Protein AF-A0A2G9YG81-F1 (afdb_monomer)

Foldseek 3Di:
DDDPPVVVVVVVVVVVVVVVVVVVVVVVVVVVVLVVVVVVLVVLQVVVLVVLVVQVVPDAPVRLDFFFQDAGWQDDDAFADWFWAQDPPVPDGIWTKGFFDPDQADKGKQWDFDWKDFFKKKKKKKAFAPPFDAPKKWFKWFLQRYPQFTWTWIDHQFKTWIWTGHRNRTDTQDIDTDGDDHPDIKMWIWGHDFQWIWIDIPNHTPDPIGGDDRGRMTIMIIIIHSRIIMTMAFIWMDPPDIDTDGCNPADGPHHGPSSDDRDLVVAAVWDKTWGWADPDVQKIKIKIKIWGDDPNDIDIDIDIDMAGSVGDDD

pLDDT: mean 90.49, std 9.69, range [43.94, 98.88]

Nearest PDB structures (foldseek):
  4b1m-assembly3_C  TM=8.272E-01  e=1.019E-09  Bacillus subtilis
  3zr5-assembly1_A  TM=7.697E-01  e=1.119E-06  Mus musculus
  5nxb-assembly1_A  TM=8.045E-01  e=2.478E-06  Mus musculus
  4cce-assembly1_A  TM=7.729E-01  e=3.176E-06  Mus musculus
  3vv1-assembly1_B  TM=6.594E-01  e=6.689E-06  Caenorhabditis elegans

Mean predicted aligned error: 8.36 Å

Sequence (314 aa):
MCNQKGVVFIEVIVAIAVIVVILVIYSASLRSLALNKKTRLMNLATSLTSEELEAIRTIPFASLTNRIDAPFVGIAYNKGNFKVKKDTGTSPPNVLNLSSSTNPTEPQIALLPGGSYDDFTYEVKANVLSDSPTGWRVGVYFRYKDSQNYYSLYFSQDKIIMNKVIDGIPTSLYSSSQTFSTNTWYTLKIVTNEDTLTPYLNDNPLTTAITDYAFSYGSLALLGSNSVHAHFDDITLTTGSTTTWNFDADTVGDVPQGWERFSLYDLPGGEGKLTIENYHDGIKKVQIEVIWEEEGKEKSVKFTTLVSEYGLNY

Solvent-accessible surface area (backbone atoms only — not comparable to full-atom values): 16588 Å² total; per-residue (Å²): 143,81,75,70,72,65,58,56,54,54,49,52,53,52,52,52,52,50,50,51,51,50,52,51,53,51,55,51,50,55,51,50,52,53,49,53,51,51,52,50,52,51,52,49,40,50,51,52,49,51,53,39,51,53,39,53,69,72,51,57,59,91,71,67,60,77,38,73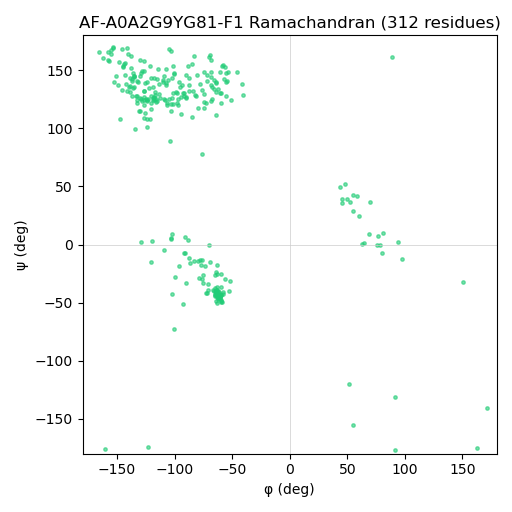,71,28,70,62,57,61,57,71,57,51,35,68,53,61,24,26,35,79,37,72,64,92,48,64,55,13,19,40,31,35,46,61,44,97,51,51,91,52,67,27,29,47,46,49,67,89,54,67,45,54,48,32,40,43,34,38,34,40,26,38,40,78,85,34,44,87,81,25,33,43,40,34,34,37,33,29,31,23,96,30,34,28,33,38,41,38,38,34,59,55,29,40,39,29,33,40,26,56,88,61,46,76,44,78,78,43,73,48,83,42,81,50,65,56,75,40,80,44,37,43,33,41,40,35,54,71,47,35,43,35,47,28,48,68,90,39,69,75,54,78,73,40,79,51,80,90,59,65,47,18,24,40,28,43,35,34,24,45,33,25,26,32,40,35,30,63,29,35,41,32,72,89,60,79,49,76,48,41,50,58,89,44,64,70,74,34,61,50,86,70,50,75,58,93,33,54,76,78,34,51,83,33,44,55,30,27,29,28,40,82,70,51,93,62,28,33,36,39,35,39,35,30,35,27,50,55,96,94,34,84,45,72,46,77,48,76,51,69,49,38,68,86,56,76,78,133

Radius of gyration: 25.66 Å; Cα contacts (8 Å, |Δi|>4): 697; chains: 1; bounding box: 89×39×84 Å

Structure (mmCIF, N/CA/C/O backbone):
data_AF-A0A2G9YG81-F1
#
_entry.id   AF-A0A2G9YG81-F1
#
loop_
_atom_site.group_PDB
_atom_site.id
_atom_site.type_symbol
_atom_site.label_atom_id
_atom_site.label_alt_id
_atom_site.label_comp_id
_atom_site.label_asym_id
_atom_site.label_entity_id
_atom_site.label_seq_id
_atom_site.pdbx_PDB_ins_code
_atom_site.Cartn_x
_atom_site.Cartn_y
_atom_site.Cartn_z
_atom_site.occupancy
_atom_site.B_iso_or_equiv
_atom_site.auth_seq_id
_atom_site.auth_comp_id
_atom_site.auth_asym_id
_atom_site.auth_atom_id
_atom_site.pdbx_PDB_model_num
ATOM 1 N N . MET A 1 1 ? -56.017 -4.223 60.133 1.00 43.94 1 MET A N 1
ATOM 2 C CA . MET A 1 1 ? -55.114 -3.182 59.596 1.00 43.94 1 MET A CA 1
ATOM 3 C C . MET A 1 1 ? -53.703 -3.495 60.070 1.00 43.94 1 MET A C 1
ATOM 5 O O . MET A 1 1 ? -53.334 -3.089 61.161 1.00 43.94 1 MET A O 1
ATOM 9 N N . CYS A 1 2 ? -52.959 -4.319 59.331 1.00 48.62 2 CYS A N 1
ATOM 10 C CA . CYS A 1 2 ? -51.646 -4.805 59.757 1.00 48.62 2 CYS A CA 1
ATOM 11 C C . CYS A 1 2 ? -50.615 -4.574 58.639 1.00 48.62 2 CYS A C 1
ATOM 13 O O . CYS A 1 2 ? -50.819 -5.003 57.510 1.00 48.62 2 CYS A O 1
ATOM 15 N N . ASN A 1 3 ? -49.528 -3.888 58.998 1.00 51.34 3 ASN A N 1
ATOM 16 C CA . ASN A 1 3 ? -48.160 -4.079 58.506 1.00 51.34 3 ASN A CA 1
ATOM 17 C C . ASN A 1 3 ? -47.725 -3.732 57.063 1.00 51.34 3 ASN A C 1
ATOM 19 O O . ASN A 1 3 ? -46.810 -4.361 56.543 1.00 51.34 3 ASN A O 1
ATOM 23 N N . GLN A 1 4 ? -48.237 -2.665 56.441 1.00 56.31 4 GLN A N 1
ATOM 24 C CA . GLN A 1 4 ? -47.655 -2.167 55.174 1.00 56.31 4 GLN A CA 1
ATOM 25 C C . GLN A 1 4 ? -46.343 -1.365 55.328 1.00 56.31 4 GLN A C 1
ATOM 27 O O . GLN A 1 4 ? -45.605 -1.226 54.361 1.00 56.31 4 GLN A O 1
ATOM 32 N N . LYS A 1 5 ? -45.993 -0.857 56.522 1.00 56.62 5 LYS A N 1
ATOM 33 C CA . LYS A 1 5 ? -44.800 0.006 56.692 1.00 56.62 5 LYS A CA 1
ATOM 34 C C . LYS A 1 5 ? -43.461 -0.749 56.752 1.00 56.62 5 LYS A C 1
ATOM 36 O O . LYS A 1 5 ? -42.447 -0.194 56.346 1.00 56.62 5 LYS A O 1
ATOM 41 N N . GLY A 1 6 ? -43.447 -1.998 57.227 1.00 57.19 6 GLY A N 1
ATOM 42 C CA . GLY A 1 6 ? -42.218 -2.804 57.329 1.00 57.19 6 GLY A CA 1
ATOM 43 C C . GLY A 1 6 ? -41.731 -3.374 55.990 1.00 57.19 6 GLY A C 1
ATOM 44 O O . GLY A 1 6 ? -40.529 -3.523 55.788 1.00 57.19 6 GLY A O 1
ATOM 45 N N . VAL A 1 7 ? -42.654 -3.631 55.056 1.00 58.97 7 VAL A N 1
ATOM 46 C CA . VAL A 1 7 ? -42.351 -4.186 53.723 1.00 58.97 7 VAL A CA 1
ATOM 47 C C . VAL A 1 7 ? -41.734 -3.128 52.796 1.00 58.97 7 VAL A C 1
ATOM 49 O O . VAL A 1 7 ? -40.830 -3.433 52.032 1.00 58.97 7 VAL A O 1
ATOM 52 N N . VAL A 1 8 ? -42.122 -1.858 52.932 1.00 73.19 8 VAL A N 1
ATOM 53 C C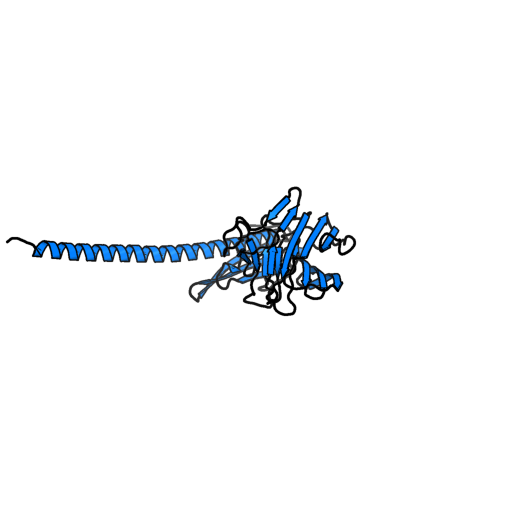A . VAL A 1 8 ? -41.547 -0.763 52.125 1.00 73.19 8 VAL A CA 1
ATOM 54 C C . VAL A 1 8 ? -40.099 -0.456 52.534 1.00 73.19 8 VAL A C 1
ATOM 56 O O . VAL A 1 8 ? -39.267 -0.132 51.694 1.00 73.19 8 VAL A O 1
ATOM 59 N N . PHE A 1 9 ? -39.756 -0.590 53.820 1.00 74.50 9 PHE A N 1
ATOM 60 C CA . PHE A 1 9 ? -38.396 -0.318 54.301 1.00 74.50 9 PHE A CA 1
ATOM 61 C C . PHE A 1 9 ? -37.386 -1.388 53.861 1.00 74.50 9 PHE A C 1
ATOM 63 O O . PHE A 1 9 ? -36.281 -1.050 53.437 1.00 74.50 9 PHE A O 1
ATOM 70 N N . ILE A 1 10 ? -37.768 -2.672 53.915 1.00 81.12 10 ILE A N 1
ATOM 71 C CA . ILE A 1 10 ? -36.902 -3.765 53.448 1.00 81.12 10 ILE A CA 1
ATOM 72 C C . ILE A 1 10 ? -36.668 -3.670 51.931 1.00 81.12 10 ILE A C 1
ATOM 74 O O . ILE A 1 10 ? -35.551 -3.882 51.471 1.00 81.12 10 ILE A O 1
ATOM 78 N N . GLU A 1 11 ? -37.682 -3.266 51.164 1.00 81.00 11 GLU A N 1
ATOM 79 C CA . GLU A 1 11 ? -37.600 -3.097 49.710 1.00 81.00 11 GLU A CA 1
ATOM 80 C C . GLU A 1 11 ? -36.650 -1.958 49.309 1.00 81.00 11 GLU A C 1
ATOM 82 O O . GLU A 1 11 ? -35.830 -2.130 48.409 1.00 81.00 11 GLU A O 1
ATOM 87 N N . VAL A 1 12 ? -36.662 -0.833 50.037 1.00 85.00 12 VAL A N 1
ATOM 88 C CA . VAL A 1 12 ? -35.717 0.279 49.817 1.00 85.00 12 VAL A CA 1
ATOM 89 C C . VAL A 1 12 ? -34.272 -0.141 50.105 1.00 85.00 12 VAL A C 1
ATOM 91 O O . VAL A 1 12 ? -33.375 0.190 49.331 1.00 85.00 12 VAL A O 1
ATOM 94 N N . ILE A 1 13 ? -34.025 -0.901 51.177 1.00 87.56 13 ILE A N 1
ATOM 95 C CA . ILE A 1 13 ? -32.678 -1.406 51.494 1.00 87.56 13 ILE A CA 1
ATOM 96 C C . ILE A 1 13 ? -32.192 -2.376 50.417 1.00 87.56 13 ILE A C 1
ATOM 98 O O . ILE A 1 13 ? -31.047 -2.278 49.974 1.00 87.56 13 ILE A O 1
ATOM 102 N N . VAL A 1 14 ? -33.059 -3.287 49.968 1.00 86.62 14 VAL A N 1
ATOM 103 C CA . VAL A 1 14 ? -32.740 -4.227 48.888 1.00 86.62 14 VAL A CA 1
ATOM 104 C C . VAL A 1 14 ? -32.457 -3.475 47.587 1.00 86.62 14 VAL A C 1
ATOM 106 O O . VAL A 1 14 ? -31.460 -3.769 46.933 1.00 86.62 14 VAL A O 1
ATOM 109 N N . ALA A 1 15 ? -33.251 -2.459 47.240 1.00 88.06 15 ALA A N 1
ATOM 110 C CA . ALA A 1 15 ? -33.026 -1.641 46.050 1.00 88.06 15 ALA A CA 1
ATOM 111 C C . ALA A 1 15 ? -31.679 -0.900 46.102 1.00 88.06 15 ALA A C 1
ATOM 113 O O . ALA A 1 15 ? -30.927 -0.924 45.129 1.00 88.06 15 ALA A O 1
ATOM 114 N N . ILE A 1 16 ? -31.327 -0.299 47.245 1.00 91.56 16 ILE A N 1
ATOM 115 C CA . ILE A 1 16 ? -30.024 0.359 47.432 1.00 91.56 16 ILE A CA 1
ATOM 116 C C . ILE A 1 16 ? -28.885 -0.658 47.317 1.00 91.56 16 ILE A C 1
ATOM 118 O O . ILE A 1 16 ? -27.904 -0.394 46.624 1.00 91.56 16 ILE A O 1
ATOM 122 N N . ALA A 1 17 ? -29.013 -1.831 47.943 1.00 92.12 17 ALA A N 1
ATOM 123 C CA . ALA A 1 17 ? -28.009 -2.886 47.848 1.00 92.12 17 ALA A CA 1
ATOM 124 C C . ALA A 1 17 ? -27.810 -3.346 46.395 1.00 92.12 17 ALA A C 1
ATOM 126 O O . ALA A 1 17 ? -26.674 -3.460 45.940 1.00 92.12 17 ALA A O 1
ATOM 127 N N . VAL A 1 18 ? -28.897 -3.529 45.638 1.00 93.31 18 VAL A N 1
ATOM 128 C CA . VAL A 1 18 ? -28.843 -3.877 44.210 1.00 93.31 18 VAL A CA 1
ATOM 129 C C . VAL A 1 18 ? -28.163 -2.773 43.398 1.00 93.31 18 VAL A C 1
ATOM 131 O O . VAL A 1 18 ? -27.289 -3.079 42.591 1.00 93.31 18 VAL A O 1
ATOM 134 N N . ILE A 1 19 ? -28.480 -1.497 43.638 1.00 94.50 19 ILE A N 1
ATOM 135 C CA . ILE A 1 19 ? -27.824 -0.368 42.956 1.00 94.50 19 ILE A CA 1
ATOM 136 C C . ILE A 1 19 ? -26.320 -0.349 43.249 1.00 94.50 19 ILE A C 1
ATOM 138 O O . ILE A 1 19 ? -25.523 -0.193 42.327 1.00 94.50 19 ILE A O 1
ATOM 142 N N . VAL A 1 20 ? -25.910 -0.549 44.504 1.00 94.81 20 VAL A N 1
ATOM 143 C CA . VAL A 1 20 ? -24.488 -0.601 44.879 1.00 94.81 20 VAL A CA 1
ATOM 144 C C . VAL A 1 20 ? -23.783 -1.766 44.183 1.00 94.81 20 VAL A C 1
ATOM 146 O O . VAL A 1 20 ? -22.706 -1.575 43.623 1.00 94.81 20 VAL A O 1
ATOM 149 N N . VAL A 1 21 ? -24.397 -2.951 44.151 1.00 94.94 21 VAL A N 1
ATOM 150 C CA . VAL A 1 21 ? -23.852 -4.118 43.440 1.00 94.94 21 VAL A CA 1
ATOM 151 C C . VAL A 1 21 ? -23.712 -3.830 41.943 1.00 94.94 21 VAL A C 1
ATOM 153 O O . VAL A 1 21 ? -22.655 -4.095 41.371 1.00 94.94 21 VAL A O 1
ATOM 156 N N . ILE A 1 22 ? -24.722 -3.222 41.313 1.00 94.06 22 ILE A N 1
ATOM 157 C CA . ILE A 1 22 ? -24.672 -2.825 39.899 1.00 94.06 22 ILE A CA 1
ATOM 158 C C . ILE A 1 22 ? -23.550 -1.810 39.659 1.00 94.06 22 ILE A C 1
ATOM 160 O O . ILE A 1 22 ? -22.799 -1.965 38.701 1.00 94.06 22 ILE A O 1
ATOM 164 N N . LEU A 1 23 ? -23.377 -0.810 40.529 1.00 93.56 23 LEU A N 1
ATOM 165 C CA . LEU A 1 23 ? -22.297 0.177 40.417 1.00 93.56 23 LEU A CA 1
ATOM 166 C C . LEU A 1 23 ? -20.911 -0.468 40.552 1.00 93.56 23 LEU A C 1
ATOM 168 O O . LEU A 1 23 ? -19.996 -0.116 39.806 1.00 93.56 23 LEU A O 1
ATOM 172 N N . VAL A 1 24 ? -20.752 -1.442 41.453 1.00 93.06 24 VAL A N 1
ATOM 173 C CA . VAL A 1 24 ? -19.503 -2.204 41.597 1.00 93.06 24 VAL A CA 1
ATOM 174 C C . VAL A 1 24 ? -19.224 -3.017 40.332 1.00 93.06 24 VAL A C 1
ATOM 176 O O . VAL A 1 24 ? -18.128 -2.903 39.784 1.00 93.06 24 VAL A O 1
ATOM 179 N N . ILE A 1 25 ? -20.208 -3.764 39.817 1.00 90.06 25 ILE A N 1
A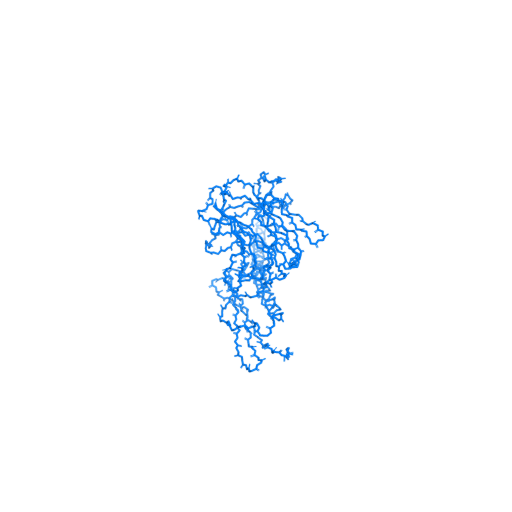TOM 180 C CA . ILE A 1 25 ? -20.073 -4.548 38.576 1.00 90.06 25 ILE A CA 1
ATOM 181 C C . ILE A 1 25 ? -19.762 -3.635 37.387 1.00 90.06 25 ILE A C 1
ATOM 183 O O . ILE A 1 25 ? -18.865 -3.932 36.597 1.00 90.06 25 ILE A O 1
ATOM 187 N N . TYR A 1 26 ? -20.448 -2.498 37.278 1.00 91.69 26 TYR A N 1
ATOM 188 C CA . TYR A 1 26 ? -20.211 -1.504 36.236 1.00 91.69 26 TYR A CA 1
ATOM 189 C C . TYR A 1 26 ? -18.785 -0.945 36.314 1.00 91.69 26 TYR A C 1
ATOM 191 O O . TYR A 1 26 ? -18.067 -0.931 35.316 1.00 91.69 26 TYR A O 1
ATOM 199 N N . SER A 1 27 ? -18.316 -0.581 37.512 1.00 84.88 27 SER A N 1
ATOM 200 C CA . SER A 1 27 ? -16.948 -0.089 37.715 1.00 84.88 27 SER A CA 1
ATOM 201 C C . SER A 1 27 ? -15.883 -1.147 37.397 1.00 84.88 27 SER A C 1
ATOM 203 O O . SER A 1 27 ? -14.861 -0.829 36.786 1.00 84.88 27 SER A O 1
ATOM 205 N N . ALA A 1 28 ? -16.128 -2.413 37.748 1.00 84.62 28 ALA A N 1
ATOM 206 C CA . ALA A 1 28 ? -15.250 -3.530 37.413 1.00 84.62 28 ALA A CA 1
ATOM 207 C C . ALA A 1 28 ? -15.217 -3.782 35.897 1.00 84.62 28 ALA A C 1
ATOM 209 O O . ALA A 1 28 ? -14.146 -4.009 35.337 1.00 84.62 28 ALA A O 1
ATOM 210 N N . SER A 1 29 ? -16.365 -3.658 35.225 1.00 87.50 29 SER A N 1
ATOM 211 C CA . SER A 1 29 ? -16.489 -3.806 33.769 1.00 87.50 29 SER A CA 1
ATOM 212 C C . SER A 1 29 ? -15.727 -2.709 33.023 1.00 87.50 29 SER A C 1
ATOM 214 O O . SER A 1 29 ? -14.961 -3.007 32.109 1.00 87.50 29 SER A O 1
ATOM 216 N N . LEU A 1 30 ? -15.847 -1.449 33.459 1.00 80.94 30 LEU A N 1
ATOM 217 C CA . LEU A 1 30 ? -15.073 -0.336 32.900 1.00 80.94 30 LEU A CA 1
ATOM 218 C C . LEU A 1 30 ? -13.562 -0.549 33.061 1.00 80.94 30 LEU A C 1
ATOM 220 O O . LEU A 1 30 ? -12.801 -0.340 32.116 1.00 80.94 30 LEU A O 1
ATOM 224 N N . ARG A 1 31 ? -13.119 -1.017 34.235 1.00 81.25 31 ARG A N 1
ATOM 225 C CA . ARG A 1 31 ? -11.705 -1.346 34.479 1.00 81.25 31 ARG A CA 1
ATOM 226 C C . ARG A 1 31 ? -11.222 -2.499 33.601 1.00 81.25 31 ARG A C 1
ATOM 228 O O . ARG A 1 31 ? -10.112 -2.432 33.084 1.00 81.25 31 ARG A O 1
ATOM 235 N N . SER A 1 32 ? -12.044 -3.532 33.414 1.00 85.62 32 SER A N 1
ATOM 236 C CA . SER A 1 32 ? -11.723 -4.661 32.534 1.00 85.62 32 SER A CA 1
ATOM 237 C C . SER A 1 32 ? -11.570 -4.217 31.078 1.00 85.62 32 SER A C 1
ATOM 239 O O . SER A 1 32 ? -10.600 -4.598 30.432 1.00 85.62 32 SER A O 1
ATOM 241 N N . LEU A 1 33 ? -12.456 -3.348 30.582 1.00 78.50 33 LEU A N 1
ATOM 242 C CA . LEU A 1 33 ? -12.348 -2.773 29.237 1.00 78.50 33 LEU A CA 1
ATOM 243 C C . LEU A 1 33 ? -11.059 -1.963 29.059 1.00 78.50 33 LEU A C 1
ATOM 245 O O . LEU A 1 33 ? -10.356 -2.142 28.065 1.00 78.50 33 LEU A O 1
ATOM 249 N N . ALA A 1 34 ? -10.726 -1.114 30.034 1.00 80.38 34 ALA A N 1
ATOM 250 C CA . ALA A 1 34 ? -9.490 -0.336 30.012 1.00 80.38 34 ALA A CA 1
ATOM 251 C C . ALA A 1 34 ? -8.246 -1.243 30.010 1.00 80.38 34 ALA A C 1
ATOM 253 O O . ALA A 1 34 ? -7.334 -1.041 29.208 1.00 80.38 34 ALA A O 1
ATOM 254 N N . LEU A 1 35 ? -8.235 -2.286 30.849 1.00 84.12 35 LEU A N 1
ATOM 255 C CA . LEU A 1 35 ? -7.142 -3.258 30.900 1.00 84.12 35 LEU A CA 1
ATOM 256 C C . LEU A 1 35 ? -7.007 -4.031 29.582 1.00 84.12 35 LEU A C 1
ATOM 258 O O . LEU A 1 35 ? -5.905 -4.140 29.056 1.00 84.12 35 LEU A O 1
ATOM 262 N N . ASN A 1 36 ? -8.118 -4.502 29.011 1.00 84.38 36 ASN A N 1
ATOM 263 C CA . ASN A 1 36 ? -8.125 -5.214 27.733 1.00 84.38 36 ASN A CA 1
ATOM 264 C C . ASN A 1 36 ? -7.590 -4.338 26.596 1.00 84.38 36 ASN A C 1
ATOM 266 O O . ASN A 1 36 ? -6.788 -4.807 25.788 1.00 84.38 36 ASN A O 1
ATOM 270 N N . LYS A 1 37 ? -7.988 -3.057 26.548 1.00 84.38 37 LYS A N 1
ATOM 271 C CA . LYS A 1 37 ? -7.458 -2.094 25.574 1.00 84.38 37 LYS A CA 1
ATOM 272 C C . LYS A 1 37 ? -5.945 -1.951 25.727 1.00 84.38 37 LYS A C 1
ATOM 274 O O . LYS A 1 37 ? -5.226 -2.089 24.743 1.00 84.38 37 LYS A O 1
ATOM 279 N N . LYS A 1 38 ? -5.462 -1.748 26.953 1.00 87.00 38 LYS A N 1
ATOM 280 C CA . LYS A 1 38 ? -4.030 -1.623 27.245 1.00 87.00 38 LYS A CA 1
ATOM 281 C C . LYS A 1 38 ? -3.238 -2.868 26.845 1.00 87.00 38 LYS A C 1
ATOM 283 O O . LYS A 1 38 ? -2.215 -2.756 26.175 1.00 87.00 38 LYS A O 1
ATOM 288 N N . THR A 1 39 ? -3.714 -4.058 27.212 1.00 86.25 39 THR A N 1
ATOM 289 C CA . THR A 1 39 ? -3.076 -5.328 26.835 1.00 86.25 39 THR A CA 1
ATOM 290 C C . THR A 1 39 ? -3.052 -5.509 25.321 1.00 86.25 39 THR A C 1
ATOM 292 O O . THR A 1 39 ? -2.029 -5.915 24.780 1.00 86.25 39 THR A O 1
ATOM 295 N N . ARG A 1 40 ? -4.135 -5.157 24.618 1.00 86.94 40 ARG A N 1
ATOM 296 C CA . ARG A 1 40 ? -4.180 -5.203 23.152 1.00 86.94 40 ARG A CA 1
ATOM 297 C C . ARG A 1 40 ? -3.121 -4.295 22.522 1.00 86.94 40 ARG A C 1
ATOM 299 O O . ARG A 1 40 ? -2.395 -4.763 21.653 1.00 86.94 40 ARG A O 1
ATOM 306 N N . LEU A 1 41 ? -3.020 -3.038 22.962 1.00 89.12 41 LEU A N 1
ATOM 307 C CA . LEU A 1 41 ? -2.031 -2.085 22.437 1.00 89.12 41 LEU A CA 1
ATOM 308 C C . LEU A 1 41 ? -0.597 -2.552 22.715 1.00 89.12 41 LEU A C 1
ATOM 310 O O . LEU A 1 41 ? 0.239 -2.529 21.819 1.00 89.12 41 LEU A O 1
ATOM 314 N N . MET A 1 42 ? -0.330 -3.052 23.925 1.00 89.44 42 MET A N 1
ATOM 315 C CA . MET A 1 42 ? 0.978 -3.599 24.292 1.00 89.44 42 MET A CA 1
ATOM 316 C C . MET A 1 42 ? 1.355 -4.821 23.442 1.00 89.44 42 MET A C 1
ATOM 318 O O . MET A 1 42 ? 2.475 -4.899 22.936 1.00 89.44 42 MET A O 1
ATOM 322 N N . ASN A 1 43 ? 0.427 -5.764 23.254 1.00 88.56 43 ASN A N 1
ATOM 323 C CA . ASN A 1 43 ? 0.662 -6.955 22.435 1.00 88.56 43 ASN A CA 1
ATOM 324 C C . ASN A 1 43 ? 0.928 -6.581 20.975 1.00 88.56 43 ASN A C 1
ATOM 326 O O . ASN A 1 43 ? 1.828 -7.148 20.366 1.00 88.56 43 ASN A O 1
ATOM 330 N N . LEU A 1 44 ? 0.186 -5.603 20.449 1.00 87.31 44 LEU A N 1
ATOM 331 C CA . LEU A 1 44 ? 0.377 -5.074 19.103 1.00 87.31 44 LEU A CA 1
ATOM 332 C C . LEU A 1 44 ? 1.750 -4.406 18.938 1.00 87.31 44 LEU A C 1
ATOM 334 O O . LEU A 1 44 ? 2.493 -4.735 18.017 1.00 87.31 44 LEU A O 1
ATOM 338 N N . ALA A 1 45 ? 2.121 -3.498 19.842 1.00 90.06 45 ALA A N 1
ATOM 339 C CA . ALA A 1 45 ? 3.435 -2.861 19.808 1.00 90.06 45 ALA A CA 1
ATOM 340 C C . ALA A 1 45 ? 4.561 -3.908 19.878 1.00 90.06 45 ALA A C 1
ATOM 342 O O . ALA A 1 45 ? 5.507 -3.865 19.095 1.00 90.06 45 ALA A O 1
ATOM 343 N N . THR A 1 46 ? 4.414 -4.910 20.748 1.00 90.00 46 THR A N 1
ATOM 344 C CA . THR A 1 46 ? 5.375 -6.016 20.863 1.00 90.00 46 THR A CA 1
ATOM 345 C C . THR A 1 46 ? 5.465 -6.836 19.574 1.00 90.00 46 THR A C 1
ATOM 347 O O . THR A 1 46 ? 6.574 -7.090 19.101 1.00 90.00 46 THR A O 1
ATOM 350 N N . SER A 1 47 ? 4.337 -7.215 18.963 1.00 87.75 47 SER A N 1
ATOM 351 C CA . SER A 1 47 ? 4.355 -7.987 17.717 1.00 87.75 47 SER A CA 1
ATOM 352 C C . SER A 1 47 ? 5.019 -7.216 16.580 1.00 87.75 47 SER A C 1
ATOM 354 O O . SER A 1 47 ? 5.827 -7.798 15.868 1.00 87.75 47 SER A O 1
ATOM 356 N N . LEU A 1 48 ? 4.762 -5.907 16.471 1.00 88.31 48 LEU A N 1
ATOM 357 C CA . LEU A 1 48 ? 5.396 -5.042 15.471 1.00 88.31 48 LEU A CA 1
ATOM 358 C C . LEU A 1 48 ? 6.915 -4.957 15.670 1.00 88.31 48 LEU A C 1
ATOM 360 O O . LEU A 1 48 ? 7.662 -5.084 14.706 1.00 88.31 48 LEU A O 1
ATOM 364 N N . THR A 1 49 ? 7.393 -4.814 16.915 1.00 89.62 49 THR A N 1
ATOM 365 C CA . THR A 1 49 ? 8.847 -4.830 17.176 1.00 89.62 49 THR A CA 1
ATOM 366 C C . THR A 1 49 ? 9.500 -6.164 16.816 1.00 89.62 49 THR A C 1
ATOM 368 O O . THR A 1 49 ? 10.627 -6.183 16.330 1.00 89.62 49 THR A O 1
ATOM 371 N N . SER A 1 50 ? 8.805 -7.282 17.051 1.00 88.06 50 SER A N 1
ATOM 372 C CA . SER A 1 50 ? 9.314 -8.614 16.714 1.00 88.06 50 SER A CA 1
ATOM 373 C C . SER A 1 50 ? 9.307 -8.858 15.208 1.00 88.06 50 SER A C 1
ATOM 375 O O . SER A 1 50 ? 10.281 -9.380 14.682 1.00 88.06 50 SER A O 1
ATOM 377 N N . GLU A 1 51 ? 8.252 -8.441 14.505 1.00 87.00 51 GLU A N 1
ATOM 378 C CA . GLU A 1 51 ? 8.187 -8.499 13.041 1.00 87.00 51 GLU A CA 1
ATOM 379 C C . GLU A 1 51 ? 9.345 -7.709 12.417 1.00 87.00 51 GLU A C 1
ATOM 381 O O . GLU A 1 51 ? 9.994 -8.195 11.494 1.00 87.00 51 GLU A O 1
ATOM 386 N N . GLU A 1 52 ? 9.672 -6.542 12.979 1.00 88.50 52 GLU A N 1
ATOM 387 C CA . GLU A 1 52 ? 10.723 -5.666 12.443 1.00 88.50 52 GLU A CA 1
ATOM 388 C C . GLU A 1 52 ? 12.097 -6.285 12.669 1.00 88.50 52 GLU A C 1
ATOM 390 O O . GLU A 1 52 ? 12.965 -6.273 11.799 1.00 88.50 52 GLU A O 1
ATOM 395 N N . LEU A 1 53 ? 12.284 -6.897 13.837 1.00 88.25 53 LEU A N 1
ATOM 396 C CA . LEU A 1 53 ? 13.495 -7.636 14.139 1.00 88.25 53 LEU A CA 1
ATOM 397 C C . LEU A 1 53 ? 13.701 -8.796 13.161 1.00 88.25 53 LEU A C 1
ATOM 399 O O . LEU A 1 53 ? 14.814 -8.988 12.671 1.00 88.25 53 LEU A O 1
ATOM 403 N N . GLU A 1 54 ? 12.653 -9.573 12.892 1.00 86.94 54 GLU A N 1
ATOM 404 C CA . GLU A 1 54 ? 12.720 -10.671 11.930 1.00 86.94 54 GLU A CA 1
ATOM 405 C C . GLU A 1 54 ? 12.989 -10.154 10.513 1.00 86.94 54 GLU A C 1
ATOM 407 O O . GLU A 1 54 ? 13.839 -10.714 9.822 1.00 86.94 54 GLU A O 1
ATOM 412 N N . ALA A 1 55 ? 12.376 -9.040 10.101 1.00 85.00 55 ALA A N 1
ATOM 413 C CA . ALA A 1 55 ? 12.668 -8.405 8.818 1.00 85.00 55 ALA A CA 1
ATOM 414 C C . ALA A 1 55 ? 14.153 -8.021 8.708 1.00 85.00 55 ALA A C 1
ATOM 416 O O . ALA A 1 55 ? 14.829 -8.419 7.757 1.00 85.00 55 ALA A O 1
ATOM 417 N N . ILE A 1 56 ? 14.702 -7.349 9.722 1.00 87.19 56 ILE A N 1
ATOM 418 C CA . ILE A 1 56 ? 16.116 -6.950 9.777 1.00 87.19 56 ILE A CA 1
ATOM 419 C C . ILE A 1 56 ? 17.052 -8.162 9.717 1.00 87.19 56 ILE A C 1
ATOM 421 O O . ILE A 1 56 ? 18.095 -8.094 9.068 1.00 87.19 56 ILE A O 1
ATOM 425 N N . ARG A 1 57 ? 16.684 -9.288 10.340 1.00 84.75 57 ARG A N 1
ATOM 426 C CA . ARG A 1 57 ? 17.476 -10.532 10.310 1.00 84.75 57 ARG A CA 1
ATOM 427 C C . ARG A 1 57 ? 17.603 -11.142 8.917 1.00 84.75 57 ARG A C 1
ATOM 429 O O . ARG A 1 57 ? 18.553 -11.882 8.676 1.00 84.75 57 ARG A O 1
ATOM 436 N N . THR A 1 58 ? 16.680 -10.841 8.006 1.00 82.62 58 THR A N 1
ATOM 437 C CA . THR A 1 58 ? 16.761 -11.307 6.612 1.00 82.62 58 THR A CA 1
ATOM 438 C C . THR A 1 58 ? 17.649 -10.431 5.730 1.00 82.62 58 THR A C 1
ATOM 440 O O . THR A 1 58 ? 18.024 -10.847 4.633 1.00 82.62 58 THR A O 1
ATOM 443 N N . ILE A 1 59 ? 18.010 -9.230 6.192 1.00 83.81 59 ILE A N 1
ATOM 444 C CA . ILE A 1 59 ? 18.841 -8.295 5.438 1.00 83.81 59 ILE A CA 1
ATOM 445 C C . ILE A 1 59 ? 20.318 -8.687 5.615 1.00 83.81 59 ILE A C 1
ATOM 447 O O . ILE A 1 59 ? 20.781 -8.824 6.751 1.00 83.81 59 ILE A O 1
ATOM 451 N N . PRO A 1 60 ? 21.097 -8.838 4.525 1.00 85.75 60 PRO A N 1
ATOM 452 C CA . PRO A 1 60 ? 22.528 -9.102 4.623 1.00 85.75 60 PRO A CA 1
ATOM 453 C C . PRO A 1 60 ? 23.241 -8.046 5.471 1.00 85.75 60 PRO A C 1
ATOM 455 O O . PRO A 1 60 ? 22.972 -6.852 5.337 1.00 85.75 60 PRO A O 1
ATOM 458 N N . PHE A 1 61 ? 24.210 -8.463 6.291 1.00 86.75 61 PHE A N 1
ATOM 459 C CA . PHE A 1 61 ? 24.914 -7.560 7.212 1.00 86.75 61 PHE A CA 1
ATOM 460 C C . PHE A 1 61 ? 25.502 -6.319 6.517 1.00 86.75 61 PHE A C 1
ATOM 462 O O . PHE A 1 61 ? 25.404 -5.206 7.036 1.00 86.75 61 PHE A O 1
ATOM 469 N N . ALA A 1 62 ? 26.056 -6.492 5.313 1.00 85.00 62 ALA A N 1
ATOM 470 C CA . ALA A 1 62 ? 26.619 -5.407 4.508 1.00 85.00 62 ALA A CA 1
ATOM 471 C C . ALA A 1 62 ? 25.581 -4.345 4.089 1.00 85.00 62 ALA A C 1
ATOM 473 O O . ALA A 1 62 ? 25.941 -3.193 3.859 1.00 85.00 62 ALA A O 1
ATOM 474 N N . SER A 1 63 ? 24.301 -4.717 4.020 1.00 84.00 63 SER A N 1
ATOM 475 C CA . SER A 1 63 ? 23.183 -3.837 3.664 1.00 84.00 63 SER A CA 1
ATOM 476 C C . SER A 1 63 ? 22.533 -3.163 4.879 1.00 84.00 63 SER A C 1
ATOM 478 O O . SER A 1 63 ? 21.706 -2.271 4.705 1.00 84.00 63 SER A O 1
ATOM 480 N N . LEU A 1 64 ? 22.914 -3.532 6.109 1.00 86.25 64 LEU A N 1
ATOM 481 C CA . LEU A 1 64 ? 22.461 -2.867 7.336 1.00 86.25 64 LEU A CA 1
ATOM 482 C C . LEU A 1 64 ? 23.198 -1.532 7.525 1.00 86.25 64 LEU A C 1
ATOM 484 O O . LEU A 1 64 ? 24.152 -1.413 8.301 1.00 86.25 64 LEU A O 1
ATOM 488 N N . THR A 1 65 ? 22.784 -0.512 6.782 1.00 87.12 65 THR A N 1
ATOM 489 C CA . THR A 1 65 ? 23.352 0.838 6.873 1.00 87.12 65 THR A CA 1
ATOM 490 C C . THR A 1 65 ? 23.001 1.511 8.201 1.00 87.12 65 THR A C 1
ATOM 492 O O . THR A 1 65 ? 22.059 1.118 8.890 1.00 87.12 65 THR A O 1
ATOM 495 N N . ASN A 1 66 ? 23.791 2.515 8.597 1.00 89.25 66 ASN A N 1
ATOM 496 C CA . ASN A 1 66 ? 23.519 3.250 9.830 1.00 89.25 66 ASN A CA 1
ATOM 497 C C . ASN A 1 66 ? 22.222 4.060 9.695 1.00 89.25 66 ASN A C 1
ATOM 499 O O . ASN A 1 66 ? 22.004 4.735 8.689 1.00 89.25 66 ASN A O 1
ATOM 503 N N . ARG A 1 67 ? 21.385 4.011 10.729 1.00 91.12 67 ARG A N 1
ATOM 504 C CA . ARG A 1 67 ? 20.072 4.661 10.814 1.00 91.12 67 ARG A CA 1
ATOM 505 C C . ARG A 1 67 ? 19.912 5.260 12.205 1.00 91.12 67 ARG A C 1
ATOM 507 O O . ARG A 1 67 ? 20.361 4.652 13.172 1.00 91.12 67 ARG A O 1
ATOM 514 N N . ILE A 1 68 ? 19.272 6.420 12.310 1.00 91.81 68 ILE A N 1
ATOM 515 C CA . ILE A 1 68 ? 18.981 7.080 13.589 1.00 91.81 68 ILE A CA 1
ATOM 516 C C . ILE A 1 68 ? 17.507 7.457 13.577 1.00 91.81 68 ILE A C 1
ATOM 518 O O . ILE A 1 68 ? 17.106 8.260 12.737 1.00 91.81 68 ILE A O 1
ATOM 522 N N . ASP A 1 69 ? 16.732 6.847 14.474 1.00 90.75 69 ASP A N 1
ATOM 523 C CA . ASP A 1 69 ? 15.288 7.046 14.642 1.00 90.75 69 ASP A CA 1
ATOM 524 C C . ASP A 1 69 ? 14.520 7.048 13.310 1.00 90.75 69 ASP A C 1
ATOM 526 O O . ASP A 1 69 ? 13.570 7.799 13.101 1.00 90.75 69 ASP A O 1
ATOM 530 N N . ALA A 1 70 ? 14.967 6.208 12.375 1.00 87.69 70 ALA A N 1
ATOM 531 C CA . ALA A 1 70 ? 14.423 6.149 11.032 1.00 87.69 70 ALA A CA 1
ATOM 532 C C . ALA A 1 70 ? 13.158 5.277 11.002 1.00 87.69 70 ALA A C 1
ATOM 534 O O . ALA A 1 70 ? 12.974 4.441 11.888 1.00 87.69 70 ALA A O 1
ATOM 535 N N . PRO A 1 71 ? 12.314 5.384 9.964 1.00 87.12 71 PRO A N 1
ATOM 536 C CA . PRO A 1 71 ? 11.217 4.446 9.780 1.00 87.12 71 PRO A CA 1
ATOM 537 C C . PRO A 1 71 ? 11.709 2.998 9.716 1.00 87.12 71 PRO A C 1
ATOM 539 O O . PRO A 1 71 ? 12.840 2.727 9.277 1.00 87.12 71 PRO A O 1
ATOM 542 N N . PHE A 1 72 ? 10.820 2.095 10.120 1.00 88.12 72 PHE A N 1
ATOM 543 C CA . PHE A 1 72 ? 10.970 0.650 9.979 1.00 88.12 72 PHE A CA 1
ATOM 544 C C . PHE A 1 72 ? 11.271 0.242 8.532 1.00 88.12 72 PHE A C 1
ATOM 546 O O . PHE A 1 72 ? 10.861 0.908 7.576 1.00 88.12 72 PHE A O 1
ATOM 553 N N . VAL A 1 73 ? 12.028 -0.839 8.390 1.00 83.44 73 VAL A N 1
ATOM 554 C CA . VAL A 1 73 ? 12.525 -1.387 7.132 1.00 83.44 73 VAL A CA 1
ATOM 555 C C . VAL A 1 73 ? 11.944 -2.777 6.946 1.00 83.44 73 VAL A C 1
ATOM 557 O O . VAL A 1 73 ? 12.011 -3.631 7.821 1.00 83.44 73 VAL A O 1
ATOM 560 N N . GLY A 1 74 ? 11.407 -3.033 5.758 1.00 74.12 74 GLY A N 1
ATOM 561 C CA . GLY A 1 74 ? 10.858 -4.343 5.423 1.00 74.12 74 GLY A CA 1
ATOM 562 C C . GLY A 1 74 ? 9.494 -4.664 6.039 1.00 74.12 74 GLY A C 1
ATOM 563 O O . GLY A 1 74 ? 8.963 -5.732 5.729 1.00 74.12 74 GLY A O 1
ATOM 564 N N . ILE A 1 75 ? 8.888 -3.764 6.828 1.00 78.75 75 ILE A N 1
ATOM 565 C CA . ILE A 1 75 ? 7.465 -3.871 7.159 1.00 78.75 75 ILE A CA 1
ATOM 566 C C . ILE A 1 75 ? 6.621 -2.896 6.348 1.00 78.75 75 ILE A C 1
ATOM 568 O O . ILE A 1 75 ? 6.780 -1.673 6.368 1.00 78.75 75 ILE A O 1
ATOM 572 N N . ALA A 1 76 ? 5.631 -3.481 5.686 1.00 81.69 76 ALA A N 1
ATOM 573 C CA . ALA A 1 76 ? 4.562 -2.777 5.021 1.00 81.69 76 ALA A CA 1
ATOM 574 C C . ALA A 1 76 ? 3.342 -2.621 5.939 1.00 81.69 76 ALA A C 1
ATOM 576 O O . ALA A 1 76 ? 2.901 -3.582 6.570 1.00 81.69 76 ALA A O 1
ATOM 577 N N . TYR A 1 77 ? 2.732 -1.435 5.923 1.00 82.25 77 TYR A N 1
ATOM 578 C CA . TYR A 1 77 ? 1.524 -1.126 6.688 1.00 82.25 77 TYR A CA 1
ATOM 579 C C . TYR A 1 77 ? 0.415 -0.552 5.815 1.00 82.25 77 TYR A C 1
ATOM 581 O O . TYR A 1 77 ? 0.688 0.186 4.866 1.00 82.25 77 TYR A O 1
ATOM 589 N N . ASN A 1 78 ? -0.832 -0.827 6.203 1.00 85.94 78 ASN A N 1
ATOM 590 C CA . ASN A 1 78 ? -1.970 -0.059 5.716 1.00 85.94 78 ASN A CA 1
ATOM 591 C C . ASN A 1 78 ? -1.880 1.382 6.232 1.00 85.94 78 ASN A C 1
ATOM 593 O O . ASN A 1 78 ? -1.490 1.617 7.375 1.00 85.94 78 ASN A O 1
ATOM 597 N N . LYS A 1 79 ? -2.253 2.344 5.388 1.00 87.00 79 LYS A N 1
ATOM 598 C CA . LYS A 1 79 ? -2.314 3.774 5.701 1.00 87.00 79 LYS A CA 1
ATOM 599 C C . LYS A 1 79 ? -3.562 4.392 5.083 1.00 87.00 79 LYS A C 1
ATOM 601 O O . LYS A 1 79 ? -3.817 4.206 3.900 1.00 87.00 79 LYS A O 1
ATOM 606 N N . GLY A 1 80 ? -4.277 5.227 5.826 1.00 87.81 80 GLY A N 1
ATOM 607 C CA . GLY A 1 80 ? -5.422 5.980 5.304 1.00 87.81 80 GLY A CA 1
ATOM 608 C C . GLY A 1 80 ? -6.769 5.275 5.469 1.00 87.81 80 GLY A C 1
ATOM 609 O O . GLY A 1 80 ? -6.873 4.230 6.100 1.00 87.81 80 GLY A O 1
ATOM 610 N N . ASN A 1 81 ? -7.822 5.899 4.938 1.00 89.88 81 ASN A N 1
ATOM 611 C CA . ASN A 1 81 ? -9.204 5.494 5.189 1.00 89.88 81 ASN A CA 1
ATOM 612 C C . ASN A 1 81 ? -9.805 4.751 3.986 1.00 89.88 81 ASN A C 1
ATOM 614 O O . ASN A 1 81 ? -10.400 5.369 3.099 1.00 89.88 81 ASN A O 1
ATOM 618 N N . PHE A 1 82 ? -9.619 3.432 3.977 1.00 94.94 82 PHE A N 1
ATOM 619 C CA . PHE A 1 82 ? -10.225 2.508 3.020 1.00 94.94 82 PHE A CA 1
ATOM 620 C C . PHE A 1 82 ? -11.417 1.815 3.669 1.00 94.94 82 PHE A C 1
ATOM 622 O O . PHE A 1 82 ? -11.263 1.165 4.702 1.00 94.94 82 PHE A O 1
ATOM 629 N N . LYS A 1 83 ? -12.603 1.966 3.082 1.00 96.06 83 LYS A N 1
ATOM 630 C CA . LYS A 1 83 ? -13.842 1.384 3.603 1.00 96.06 83 LYS A CA 1
ATOM 631 C C . LYS A 1 83 ? -14.749 0.923 2.484 1.00 96.06 83 LYS A C 1
ATOM 633 O O . LYS A 1 83 ? -14.837 1.577 1.449 1.00 96.06 83 LYS A O 1
ATOM 638 N N . VAL A 1 84 ? -15.473 -0.157 2.719 1.00 97.69 84 VAL A N 1
ATOM 639 C CA . VAL A 1 84 ? -16.500 -0.643 1.801 1.00 97.69 84 VAL A CA 1
ATOM 640 C C . VAL A 1 84 ? -17.626 0.380 1.732 1.00 97.69 84 VAL A C 1
ATOM 642 O O . VAL A 1 84 ? -18.090 0.897 2.753 1.00 97.69 84 VAL A O 1
ATOM 645 N N . LYS A 1 85 ? -18.076 0.689 0.520 1.00 97.44 85 LYS A N 1
ATOM 646 C CA . LYS A 1 85 ? -19.145 1.650 0.263 1.00 97.44 85 LYS A CA 1
ATOM 647 C C . LYS A 1 85 ? -20.085 1.093 -0.788 1.00 97.44 85 LYS A C 1
ATOM 649 O O . LYS A 1 85 ? -19.644 0.512 -1.770 1.00 97.44 85 LYS A O 1
ATOM 654 N N . LYS A 1 86 ? -21.380 1.330 -0.596 1.00 97.00 86 LYS A N 1
ATOM 655 C CA . LYS A 1 86 ? -22.388 1.005 -1.600 1.00 97.00 86 LYS A CA 1
ATOM 656 C C . LYS A 1 86 ? -22.222 1.913 -2.820 1.00 97.00 86 LYS A C 1
ATOM 658 O O . LYS A 1 86 ? -22.298 3.134 -2.676 1.00 97.00 86 LYS A O 1
ATOM 663 N N . ASP A 1 87 ? -22.041 1.323 -3.990 1.00 94.50 87 ASP A N 1
ATOM 664 C CA . ASP A 1 87 ? -21.904 2.007 -5.276 1.00 94.50 87 ASP A CA 1
ATOM 665 C C . ASP A 1 87 ? -22.263 1.032 -6.410 1.00 94.50 87 ASP A C 1
ATOM 667 O O . ASP A 1 87 ? -22.274 -0.179 -6.216 1.00 94.50 87 ASP A O 1
ATOM 671 N N . THR A 1 88 ? -22.611 1.534 -7.594 1.00 85.69 88 THR A N 1
ATOM 672 C CA . THR A 1 88 ? -22.896 0.654 -8.740 1.00 85.69 88 THR A CA 1
ATOM 673 C C . THR A 1 88 ? -21.637 0.117 -9.413 1.00 85.69 88 THR A C 1
ATOM 675 O O . THR A 1 88 ? -21.762 -0.823 -10.192 1.00 85.69 88 THR A O 1
ATOM 678 N N . GLY A 1 89 ? -20.466 0.689 -9.104 1.00 85.81 89 GLY A N 1
ATOM 679 C CA . GLY A 1 89 ? -19.164 0.069 -9.326 1.00 85.81 89 GLY A CA 1
ATOM 680 C C . GLY A 1 89 ? -18.893 -0.390 -10.756 1.00 85.81 89 GLY A C 1
ATOM 681 O O . GLY A 1 89 ? -19.457 0.121 -11.729 1.00 85.81 89 GLY A O 1
ATOM 682 N N . THR A 1 90 ? -17.998 -1.364 -10.859 1.00 90.69 90 THR A N 1
ATOM 683 C CA . THR A 1 90 ? -17.874 -2.263 -12.013 1.00 90.69 90 THR A CA 1
ATOM 684 C C . THR A 1 90 ? -18.553 -3.602 -11.744 1.00 90.69 90 THR A C 1
ATOM 686 O O . THR A 1 90 ? -19.096 -4.199 -12.677 1.00 90.69 90 THR A O 1
ATOM 689 N N . SER A 1 91 ? -18.622 -4.000 -10.475 1.00 91.88 91 SER A N 1
ATOM 690 C CA . SER A 1 91 ? -19.510 -5.015 -9.932 1.00 91.88 91 SER A CA 1
ATOM 691 C C . SER A 1 91 ? -20.341 -4.403 -8.783 1.00 91.88 91 SER A C 1
ATOM 693 O O . SER A 1 91 ? -19.808 -3.755 -7.891 1.00 91.88 91 SER A O 1
ATOM 695 N N . PRO A 1 92 ? -21.685 -4.470 -8.842 1.00 90.25 92 PRO A N 1
ATOM 696 C CA . PRO A 1 92 ? -22.543 -3.991 -7.762 1.00 90.25 92 PRO A CA 1
ATOM 697 C C . PRO A 1 92 ? -22.810 -5.096 -6.721 1.00 90.25 92 PRO A C 1
ATOM 699 O O . PRO A 1 92 ? -22.955 -6.261 -7.100 1.00 90.25 92 PRO A O 1
ATOM 702 N N . PRO A 1 93 ? -23.103 -4.745 -5.451 1.00 95.25 93 PRO A N 1
ATOM 703 C CA . PRO A 1 93 ? -23.515 -3.418 -4.996 1.00 95.25 93 PRO A CA 1
ATOM 704 C C . PRO A 1 93 ? -22.445 -2.585 -4.279 1.00 95.25 93 PRO A C 1
ATOM 706 O O . PRO A 1 93 ? -22.813 -1.529 -3.749 1.00 95.25 93 PRO A O 1
ATOM 709 N N . ASN A 1 94 ? -21.193 -3.038 -4.184 1.00 97.44 94 ASN A N 1
ATOM 710 C CA . ASN A 1 94 ? -20.192 -2.380 -3.349 1.00 97.44 94 ASN A CA 1
ATOM 711 C C . ASN A 1 94 ? -18.880 -2.106 -4.088 1.00 97.44 94 ASN A C 1
ATOM 713 O O . ASN A 1 94 ? -18.538 -2.739 -5.067 1.00 97.44 94 ASN A O 1
ATOM 717 N N . VAL A 1 95 ? -18.116 -1.155 -3.558 1.00 98.12 95 VAL A N 1
ATOM 718 C CA . VAL A 1 95 ? -16.737 -0.863 -3.961 1.00 98.12 95 VAL A CA 1
ATOM 719 C C . VAL A 1 95 ? -15.891 -0.609 -2.719 1.00 98.12 95 VAL A C 1
ATOM 721 O O . VAL A 1 95 ? -16.412 -0.255 -1.653 1.00 98.12 95 VAL A O 1
ATOM 724 N N . LEU A 1 96 ? -14.571 -0.693 -2.855 1.00 98.12 96 LEU A N 1
ATOM 725 C CA . LEU A 1 96 ? -13.654 -0.198 -1.838 1.00 98.12 96 LEU A CA 1
ATOM 726 C C . LEU A 1 96 ? -13.414 1.301 -2.040 1.00 98.12 96 LEU A C 1
ATOM 728 O O . LEU A 1 96 ? -12.755 1.730 -2.985 1.00 98.12 96 LEU A O 1
ATOM 732 N N . ASN A 1 97 ? -13.947 2.116 -1.136 1.00 97.88 97 ASN A N 1
ATOM 733 C CA . ASN A 1 97 ? -13.818 3.566 -1.163 1.00 97.88 97 ASN A CA 1
ATOM 734 C C . ASN A 1 97 ? -12.585 4.029 -0.383 1.00 97.88 97 ASN A C 1
ATOM 736 O O . ASN A 1 97 ? -12.459 3.778 0.817 1.00 97.88 97 ASN A O 1
ATOM 740 N N . LEU A 1 98 ? -11.757 4.826 -1.045 1.00 97.44 98 LEU A N 1
ATOM 741 C CA . LEU A 1 98 ? -10.705 5.637 -0.458 1.00 97.44 98 LEU A CA 1
ATOM 742 C C . LEU A 1 98 ? -11.192 7.080 -0.280 1.00 97.44 98 LEU A C 1
ATOM 744 O O . LEU A 1 98 ? -11.556 7.740 -1.253 1.00 97.44 98 LEU A O 1
ATOM 748 N N . SER A 1 99 ? -11.175 7.586 0.955 1.00 93.12 99 SER A N 1
ATOM 749 C CA . SER A 1 99 ? -11.452 9.001 1.255 1.00 93.12 99 SER A CA 1
ATOM 750 C C . SER A 1 99 ? -10.177 9.780 1.591 1.00 93.12 99 SER A C 1
ATOM 752 O O . SER A 1 99 ? -9.160 9.168 1.919 1.00 93.12 99 SER A O 1
ATOM 754 N N . SER A 1 100 ? -10.273 11.114 1.636 1.00 82.94 100 SER A N 1
ATOM 755 C CA . SER A 1 100 ? -9.182 12.034 1.996 1.00 82.94 100 SER A CA 1
ATOM 756 C C . SER A 1 100 ? -8.331 11.571 3.182 1.00 82.94 100 SER A C 1
ATOM 758 O O . SER A 1 100 ? -8.863 11.154 4.217 1.00 82.94 100 SER A O 1
ATOM 760 N N . SER A 1 101 ? -7.016 11.749 3.057 1.00 79.25 101 SER A N 1
ATOM 761 C CA . SER A 1 101 ? -6.055 11.596 4.149 1.00 79.25 101 SER A CA 1
ATOM 762 C C . SER A 1 101 ? -6.160 12.744 5.157 1.00 79.25 101 SER A C 1
ATOM 764 O O . SER A 1 101 ? -6.375 13.898 4.780 1.00 79.25 101 SER A O 1
ATOM 766 N N . THR A 1 102 ? -5.925 12.449 6.437 1.00 71.94 102 THR A N 1
ATOM 767 C CA . THR A 1 102 ? -5.688 13.465 7.478 1.00 71.94 102 THR A CA 1
ATOM 768 C C . THR A 1 102 ? -4.301 14.104 7.364 1.00 71.94 102 THR A C 1
ATOM 770 O O . THR A 1 102 ? -4.094 15.195 7.890 1.00 71.94 102 THR A O 1
ATOM 773 N N . ASN A 1 103 ? -3.368 13.460 6.653 1.00 75.50 103 ASN A N 1
ATOM 774 C CA . ASN A 1 103 ? -2.054 13.996 6.318 1.00 75.50 103 ASN A CA 1
ATOM 775 C C . ASN A 1 103 ? -1.851 13.976 4.786 1.00 75.50 103 ASN A C 1
ATOM 777 O O . ASN A 1 103 ? -1.569 12.914 4.223 1.00 75.50 103 ASN A O 1
ATOM 781 N N . PRO A 1 104 ? -2.016 15.114 4.088 1.00 72.12 104 PRO A N 1
ATOM 782 C CA . PRO A 1 104 ? -2.063 15.158 2.625 1.00 72.12 104 PRO A CA 1
ATOM 783 C C . PRO A 1 104 ? -0.724 14.851 1.941 1.00 72.12 104 PRO A C 1
ATOM 785 O O . PRO A 1 104 ? -0.712 14.604 0.736 1.00 72.12 104 PRO A O 1
ATOM 788 N N . THR A 1 105 ? 0.393 14.874 2.677 1.00 75.50 105 THR A N 1
ATOM 789 C CA . THR A 1 105 ? 1.730 14.602 2.127 1.00 75.50 105 THR A CA 1
ATOM 790 C C . THR A 1 105 ? 2.096 13.121 2.119 1.00 75.50 105 THR A C 1
ATOM 792 O O . THR A 1 105 ? 3.032 12.738 1.423 1.00 75.50 105 THR A O 1
ATOM 795 N N . GLU A 1 106 ? 1.376 12.288 2.872 1.00 82.94 106 GLU A N 1
ATOM 796 C CA . GLU A 1 106 ? 1.628 10.849 2.954 1.00 82.94 106 GLU A CA 1
ATOM 797 C C . GLU A 1 106 ? 0.717 10.069 1.992 1.00 82.94 106 GLU A C 1
ATOM 799 O O . GLU A 1 106 ? -0.474 10.383 1.872 1.00 82.94 106 GLU A O 1
ATOM 804 N N . PRO A 1 107 ? 1.232 9.024 1.320 1.00 90.75 107 PRO A N 1
ATOM 805 C CA . PRO A 1 107 ? 0.400 8.124 0.538 1.00 90.75 107 PRO A CA 1
ATOM 806 C C . PRO A 1 107 ? -0.517 7.287 1.442 1.00 90.75 107 PRO A C 1
ATOM 808 O O . PRO A 1 107 ? -0.136 6.837 2.524 1.00 90.75 107 PRO A O 1
ATOM 811 N N . GLN A 1 108 ? -1.728 7.035 0.955 1.00 93.38 108 GLN A N 1
ATOM 812 C CA . GLN A 1 108 ? -2.671 6.073 1.508 1.00 93.38 108 GLN A CA 1
ATOM 813 C C . GLN A 1 108 ? -2.465 4.729 0.807 1.00 93.38 108 GLN A C 1
ATOM 815 O O . GLN A 1 108 ? -2.388 4.667 -0.422 1.00 93.38 108 GLN A O 1
ATOM 820 N N . ILE A 1 109 ? -2.347 3.667 1.598 1.00 93.44 109 ILE A N 1
ATOM 821 C CA . ILE A 1 109 ? -1.917 2.339 1.174 1.00 93.44 109 ILE A CA 1
ATOM 822 C C . ILE A 1 109 ? -2.881 1.305 1.753 1.00 93.44 109 ILE A C 1
ATOM 824 O O . ILE A 1 109 ? -3.100 1.291 2.962 1.00 93.44 109 ILE A O 1
ATOM 828 N N . ALA A 1 110 ? -3.422 0.421 0.921 1.00 94.12 110 ALA A N 1
ATOM 829 C CA . ALA A 1 110 ? -4.123 -0.776 1.385 1.00 94.12 110 ALA A CA 1
ATOM 830 C C . ALA A 1 110 ? -3.428 -2.007 0.812 1.00 94.12 110 ALA A C 1
ATOM 832 O O . ALA A 1 110 ? -3.477 -2.250 -0.391 1.00 94.12 110 ALA A O 1
ATOM 833 N N . LEU A 1 111 ? -2.730 -2.744 1.668 1.00 93.38 111 LEU A N 1
ATOM 834 C CA . LEU A 1 111 ? -2.034 -3.971 1.321 1.00 93.38 111 LEU A CA 1
ATOM 835 C C . LEU A 1 111 ? -3.042 -5.060 0.992 1.00 93.38 111 LEU A C 1
ATOM 837 O O . LEU A 1 111 ? -4.032 -5.246 1.700 1.00 93.38 111 LEU A O 1
ATOM 841 N N . LEU A 1 112 ? -2.744 -5.805 -0.064 1.00 93.50 112 LEU A N 1
ATOM 842 C CA . LEU A 1 112 ? -3.522 -6.977 -0.411 1.00 93.50 112 LEU A CA 1
ATOM 843 C C . LEU A 1 112 ? -3.323 -8.075 0.645 1.00 93.50 112 LEU A C 1
ATOM 845 O O . LEU A 1 112 ? -2.221 -8.226 1.191 1.00 93.50 112 LEU A O 1
ATOM 849 N N . PRO A 1 113 ? -4.355 -8.900 0.888 1.00 88.81 113 PRO A N 1
ATOM 850 C CA . PRO A 1 113 ? -4.212 -10.107 1.687 1.00 88.81 113 PRO A CA 1
ATOM 851 C C . PRO A 1 113 ? -3.170 -11.065 1.087 1.00 88.81 113 PRO A C 1
ATOM 853 O O . PRO A 1 113 ? -2.948 -11.095 -0.124 1.00 88.81 113 PRO A O 1
ATOM 856 N N . GLY A 1 114 ? -2.554 -11.894 1.933 1.00 77.31 114 GLY A N 1
ATOM 857 C CA . GLY A 1 114 ? -1.708 -13.019 1.501 1.00 77.31 114 GLY A CA 1
ATOM 858 C C . GLY A 1 114 ? -0.198 -12.753 1.406 1.00 77.31 114 GLY A C 1
ATOM 859 O O . GLY A 1 114 ? 0.554 -13.679 1.122 1.00 77.31 114 GLY A O 1
ATOM 860 N N . GLY A 1 115 ? 0.276 -11.552 1.755 1.00 82.12 115 GLY A N 1
ATOM 861 C CA . GLY A 1 115 ? 1.693 -11.314 2.063 1.00 82.12 115 GLY A CA 1
ATOM 862 C C . GLY A 1 115 ? 2.553 -10.889 0.870 1.00 82.12 115 GLY A C 1
ATOM 863 O O . GLY A 1 115 ? 2.226 -9.916 0.194 1.00 82.12 115 GLY A O 1
ATOM 864 N N . SER A 1 116 ? 3.705 -11.547 0.685 1.00 87.25 116 SER A N 1
ATOM 865 C CA . SER A 1 116 ? 4.701 -11.200 -0.341 1.00 87.25 116 SER A CA 1
ATOM 866 C C . SER A 1 116 ? 4.640 -12.125 -1.550 1.00 87.25 116 SER A C 1
ATOM 868 O O . SER A 1 116 ? 4.473 -13.331 -1.399 1.00 87.25 116 SER A O 1
ATOM 870 N N . TYR A 1 117 ? 4.859 -11.548 -2.728 1.00 92.44 117 TYR A N 1
ATOM 871 C CA . TYR A 1 117 ? 4.739 -12.207 -4.023 1.00 92.44 117 TYR A CA 1
ATOM 872 C C . TYR A 1 117 ? 5.929 -11.866 -4.921 1.00 92.44 117 TYR A C 1
ATOM 874 O O . TYR A 1 117 ? 6.442 -10.744 -4.867 1.00 92.44 117 TYR A O 1
ATOM 882 N N . ASP A 1 118 ? 6.351 -12.821 -5.740 1.00 93.25 118 ASP A N 1
ATOM 883 C CA . ASP A 1 118 ? 7.411 -12.715 -6.744 1.00 93.25 118 ASP A CA 1
ATOM 884 C C . ASP A 1 118 ? 6.827 -12.514 -8.153 1.00 93.25 118 ASP A C 1
ATOM 886 O O . ASP A 1 118 ? 6.855 -11.390 -8.679 1.00 93.25 118 ASP A O 1
ATOM 890 N N . ASP A 1 119 ? 6.243 -13.570 -8.714 1.00 97.06 119 ASP A N 1
ATOM 891 C CA . ASP A 1 119 ? 5.666 -13.653 -10.049 1.00 97.06 119 ASP A CA 1
ATOM 892 C C . ASP A 1 119 ? 4.146 -13.668 -9.959 1.00 97.06 119 ASP A C 1
ATOM 894 O O . ASP A 1 119 ? 3.525 -14.496 -9.287 1.00 97.06 119 ASP A O 1
ATOM 898 N N . PHE A 1 120 ? 3.528 -12.691 -10.613 1.00 98.25 120 PHE A N 1
ATOM 899 C CA . PHE A 1 120 ? 2.098 -12.478 -10.519 1.00 98.25 120 PHE A CA 1
ATOM 900 C C . PHE A 1 120 ? 1.544 -11.718 -11.718 1.00 98.25 120 PHE A C 1
ATOM 902 O O . PHE A 1 120 ? 2.218 -10.941 -12.389 1.00 98.25 120 PHE A O 1
ATOM 909 N N . THR A 1 121 ? 0.244 -11.881 -11.928 1.00 98.69 121 THR A N 1
ATOM 910 C CA . THR A 1 121 ? -0.590 -10.888 -12.604 1.00 98.69 121 THR A CA 1
ATOM 911 C C . THR A 1 121 ? -1.466 -10.216 -11.560 1.00 98.69 121 THR A C 1
ATOM 913 O O . THR A 1 121 ? -2.242 -10.891 -10.887 1.00 98.69 121 THR A O 1
ATOM 916 N N . TYR A 1 122 ? -1.327 -8.902 -11.422 1.00 98.56 122 TYR A N 1
ATOM 917 C CA . TYR A 1 122 ? -2.087 -8.080 -10.488 1.00 98.56 122 TYR A CA 1
ATOM 918 C C . TYR A 1 122 ? -2.862 -7.019 -11.264 1.00 98.56 122 TYR A C 1
ATOM 920 O O . TYR A 1 122 ? -2.255 -6.174 -11.922 1.00 98.56 122 TYR A O 1
ATOM 928 N N . GLU A 1 123 ? -4.189 -7.077 -11.202 1.00 98.75 123 GLU A N 1
ATOM 929 C CA . GLU A 1 123 ? -5.103 -6.178 -11.905 1.00 98.75 123 GLU A CA 1
ATOM 930 C C . GLU A 1 123 ? -6.062 -5.494 -10.928 1.00 98.75 123 GLU A C 1
ATOM 932 O O . GLU A 1 123 ? -6.539 -6.105 -9.972 1.00 98.75 123 GLU A O 1
ATOM 937 N N . VAL A 1 124 ? -6.323 -4.210 -11.166 1.00 98.62 124 VAL A N 1
ATOM 938 C CA . VAL A 1 124 ? -7.167 -3.351 -10.332 1.00 98.62 124 VAL A CA 1
ATOM 939 C C . VAL A 1 124 ? -7.977 -2.428 -11.226 1.00 98.62 124 VAL A C 1
ATOM 941 O O . VAL A 1 124 ? -7.408 -1.735 -12.077 1.00 98.62 124 VAL A O 1
ATOM 944 N N . LYS A 1 125 ? -9.285 -2.331 -10.976 1.00 98.75 125 LYS A N 1
ATOM 945 C CA . LYS A 1 125 ? -10.099 -1.250 -11.532 1.00 98.75 125 LYS A CA 1
ATOM 946 C C . LYS A 1 125 ? -10.153 -0.102 -10.539 1.00 98.75 125 LYS A C 1
ATOM 948 O O . LYS A 1 125 ? -10.417 -0.300 -9.355 1.00 98.75 125 LYS A O 1
ATOM 953 N N . ALA A 1 126 ? -9.876 1.104 -11.021 1.00 98.62 126 ALA A N 1
ATOM 954 C CA . ALA A 1 126 ? -9.851 2.313 -10.211 1.00 98.62 126 ALA A CA 1
ATOM 955 C C . ALA A 1 126 ? -10.638 3.441 -10.883 1.00 98.62 126 ALA A C 1
ATOM 957 O O . ALA A 1 126 ? -10.552 3.646 -12.096 1.00 98.62 126 ALA A O 1
ATOM 958 N N . ASN A 1 127 ? -11.371 4.199 -10.075 1.00 98.38 127 ASN A N 1
ATOM 959 C CA . ASN A 1 127 ? -12.131 5.370 -10.488 1.00 98.38 127 ASN A CA 1
ATOM 960 C C . ASN A 1 127 ? -11.858 6.520 -9.520 1.00 98.38 127 ASN A C 1
ATOM 962 O O . ASN A 1 127 ? -12.087 6.393 -8.321 1.00 98.38 127 ASN A O 1
ATOM 966 N N . VAL A 1 128 ? -11.364 7.642 -10.042 1.00 98.38 128 VAL A N 1
ATOM 967 C CA . VAL A 1 128 ? -11.116 8.853 -9.251 1.00 98.38 128 VAL A CA 1
ATOM 968 C C .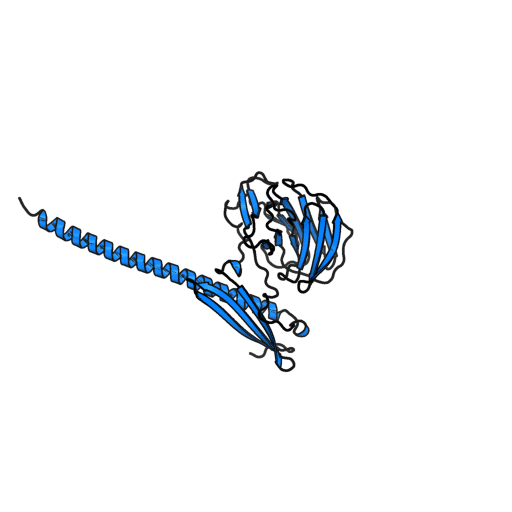 VAL A 1 128 ? -12.355 9.730 -9.254 1.00 98.38 128 VAL A C 1
ATOM 970 O O . VAL A 1 128 ? -12.833 10.118 -10.317 1.00 98.38 128 VAL A O 1
ATOM 973 N N . LEU A 1 129 ? -12.843 10.103 -8.076 1.00 97.88 129 LEU A N 1
ATOM 974 C CA . LEU A 1 129 ? -14.051 10.909 -7.937 1.00 97.88 129 LEU A CA 1
ATOM 975 C C . LEU A 1 129 ? -13.799 12.372 -8.316 1.00 97.88 129 LEU A C 1
ATOM 977 O O . LEU A 1 129 ? -12.705 12.909 -8.123 1.00 97.88 129 LEU A O 1
ATOM 981 N N . SER A 1 130 ? -14.825 13.036 -8.854 1.00 96.75 130 SER A N 1
ATOM 982 C CA . SER A 1 130 ? -14.734 14.419 -9.351 1.00 96.75 130 SER A CA 1
ATOM 983 C C . SER A 1 130 ? -14.413 15.479 -8.297 1.00 96.75 130 SER A C 1
ATOM 985 O O . SER A 1 130 ? -14.012 16.580 -8.660 1.00 96.75 130 SER A O 1
ATOM 987 N N . ASP A 1 131 ? -14.599 15.168 -7.018 1.00 96.00 131 ASP A N 1
ATOM 988 C CA . ASP A 1 131 ? -14.261 16.028 -5.883 1.00 96.00 131 ASP A CA 1
ATOM 989 C C . ASP A 1 131 ? -12.812 15.838 -5.387 1.00 96.00 131 ASP A C 1
ATOM 991 O O . ASP A 1 131 ? -12.413 16.466 -4.407 1.00 96.00 131 ASP A O 1
ATOM 995 N N . SER A 1 132 ? -12.010 15.006 -6.064 1.00 96.00 132 SER A N 1
ATOM 996 C CA . SER A 1 132 ? -10.598 14.804 -5.729 1.00 96.00 132 SER A CA 1
ATOM 997 C C . SER A 1 132 ? -9.762 16.081 -5.905 1.00 96.00 132 SER A C 1
ATOM 999 O O . SER A 1 132 ? -9.899 16.770 -6.921 1.00 96.00 132 SER A O 1
ATOM 1001 N N . PRO A 1 133 ? -8.819 16.370 -4.987 1.00 93.75 133 PRO A N 1
ATOM 1002 C CA . PRO A 1 133 ? -7.905 17.504 -5.111 1.00 93.75 133 PRO A CA 1
ATOM 1003 C C . PRO A 1 133 ? -7.018 17.442 -6.360 1.00 93.75 133 PRO A C 1
ATOM 1005 O O . PRO A 1 133 ? -6.596 16.370 -6.794 1.00 93.75 133 PRO A O 1
ATOM 1008 N N . THR A 1 134 ? -6.657 18.604 -6.911 1.00 91.88 134 THR A N 1
ATOM 1009 C CA . THR A 1 134 ? -5.718 18.698 -8.039 1.00 91.8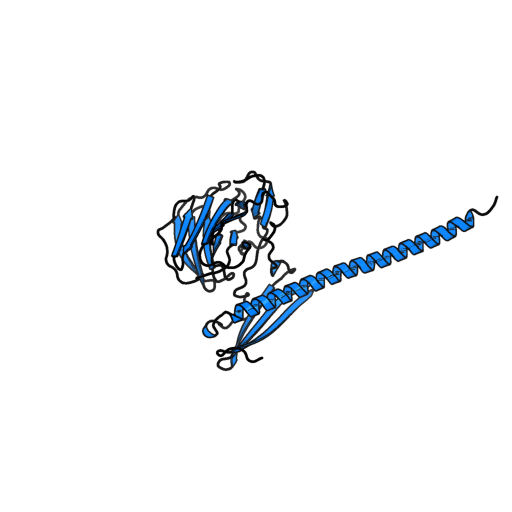8 134 THR A CA 1
ATOM 1010 C C . THR A 1 134 ? -4.391 18.006 -7.728 1.00 91.88 134 THR A C 1
ATOM 1012 O O . THR A 1 134 ? -3.841 18.138 -6.637 1.00 91.88 134 THR A O 1
ATOM 1015 N N . GLY A 1 135 ? -3.844 17.303 -8.720 1.00 91.50 135 GLY A N 1
ATOM 1016 C CA . GLY A 1 135 ? -2.593 16.561 -8.569 1.00 91.50 135 GLY A CA 1
ATOM 1017 C C . GLY A 1 135 ? -2.764 15.196 -7.907 1.00 91.50 135 GLY A C 1
ATOM 1018 O O . GLY A 1 135 ? -1.751 14.571 -7.589 1.00 91.50 135 GLY A O 1
ATOM 1019 N N . TRP A 1 136 ? -4.004 14.729 -7.720 1.00 95.31 136 TRP A N 1
ATOM 1020 C CA . TRP A 1 136 ? -4.322 13.377 -7.272 1.00 95.31 136 TRP A CA 1
ATOM 1021 C C . TRP A 1 136 ? -3.517 12.310 -8.023 1.00 95.31 136 TRP A C 1
ATOM 1023 O O . TRP A 1 136 ? -3.169 12.458 -9.199 1.00 95.31 136 TRP A O 1
ATOM 1033 N N . ARG A 1 137 ? -3.216 11.216 -7.322 1.00 96.31 137 ARG A N 1
ATOM 1034 C CA . ARG A 1 137 ? -2.588 10.023 -7.900 1.00 96.31 137 ARG A CA 1
ATOM 1035 C C . ARG A 1 137 ? -3.296 8.799 -7.363 1.00 96.31 137 ARG A C 1
ATOM 1037 O O . ARG A 1 137 ? -3.515 8.720 -6.156 1.00 96.31 137 ARG A O 1
ATOM 1044 N N . VAL A 1 138 ? -3.605 7.854 -8.240 1.00 98.12 138 VAL A N 1
ATOM 1045 C CA . VAL A 1 138 ? -4.187 6.567 -7.861 1.00 98.12 138 VAL A CA 1
ATOM 1046 C C . VAL A 1 138 ? -3.480 5.450 -8.616 1.00 98.12 138 VAL A C 1
ATOM 1048 O O . VAL A 1 138 ? -3.078 5.623 -9.770 1.00 98.12 138 VAL A O 1
ATOM 1051 N N . GLY A 1 139 ? -3.296 4.307 -7.969 1.00 98.25 139 GLY A N 1
ATOM 1052 C CA . GLY A 1 139 ? -2.694 3.160 -8.622 1.00 98.25 139 GLY A CA 1
ATOM 1053 C C . GLY A 1 139 ? -2.375 2.030 -7.671 1.00 98.25 139 GLY A C 1
ATOM 1054 O O . GLY A 1 139 ? -3.139 1.744 -6.751 1.00 98.25 139 GLY A O 1
ATOM 1055 N N . VAL A 1 140 ? -1.232 1.398 -7.906 1.00 98.62 140 VAL A N 1
ATOM 1056 C CA . VAL A 1 140 ? -0.790 0.215 -7.180 1.00 98.62 140 VAL A CA 1
ATOM 1057 C C . VAL A 1 140 ? 0.683 0.295 -6.799 1.00 98.62 140 VAL A C 1
ATOM 1059 O O . VAL A 1 140 ? 1.512 0.838 -7.538 1.00 98.62 140 VAL A O 1
ATOM 1062 N N . TYR A 1 141 ? 1.011 -0.310 -5.661 1.00 98.25 141 TYR A N 1
ATOM 1063 C CA . TYR A 1 141 ? 2.366 -0.747 -5.354 1.00 98.25 141 TYR A CA 1
ATOM 1064 C C . TYR A 1 141 ? 2.501 -2.245 -5.588 1.00 98.25 141 TYR A C 1
ATOM 1066 O O . TYR A 1 141 ? 1.565 -3.013 -5.357 1.00 98.25 141 TYR A O 1
ATOM 1074 N N . PHE A 1 142 ? 3.687 -2.658 -6.020 1.00 98.12 142 PHE A N 1
ATOM 1075 C CA . PHE A 1 142 ? 4.023 -4.063 -6.190 1.00 98.12 142 PHE A CA 1
ATOM 1076 C C . PHE A 1 142 ? 5.489 -4.317 -5.852 1.00 98.12 142 PHE A C 1
ATOM 1078 O O . PHE A 1 142 ? 6.323 -3.408 -5.912 1.00 98.12 142 PHE A O 1
ATOM 1085 N N . ARG A 1 143 ? 5.779 -5.551 -5.422 1.00 96.81 143 ARG A N 1
ATOM 1086 C CA . ARG A 1 143 ? 7.031 -5.911 -4.736 1.00 96.81 143 ARG A CA 1
ATOM 1087 C C . ARG A 1 143 ? 7.406 -4.885 -3.650 1.00 96.81 143 ARG A C 1
ATOM 1089 O O . ARG A 1 143 ? 8.566 -4.528 -3.475 1.00 96.81 143 ARG A O 1
ATOM 1096 N N . TYR A 1 144 ? 6.392 -4.398 -2.935 1.00 94.44 144 TYR A N 1
ATOM 1097 C CA . TYR A 1 144 ? 6.501 -3.377 -1.899 1.00 94.44 144 TYR A CA 1
ATOM 1098 C C . TYR A 1 144 ? 7.117 -3.983 -0.637 1.00 94.44 144 TYR A C 1
ATOM 1100 O O . TYR A 1 144 ? 6.548 -4.907 -0.047 1.00 94.44 144 TYR A O 1
ATOM 1108 N N . LYS A 1 145 ? 8.287 -3.486 -0.233 1.00 88.94 145 LYS A N 1
ATOM 1109 C CA . LYS A 1 145 ? 8.965 -3.906 1.001 1.00 88.94 145 LYS A CA 1
ATOM 1110 C C . LYS A 1 145 ? 8.579 -3.007 2.165 1.00 88.94 145 LYS A C 1
ATOM 1112 O O . LYS A 1 145 ? 8.156 -3.484 3.209 1.00 88.94 145 LYS A O 1
ATOM 1117 N N . ASP A 1 146 ? 8.706 -1.707 1.944 1.00 87.88 146 ASP A N 1
ATOM 1118 C CA . ASP A 1 146 ? 8.450 -0.645 2.908 1.00 87.88 146 ASP A CA 1
ATOM 1119 C C . ASP A 1 146 ? 8.233 0.683 2.166 1.00 87.88 146 ASP A C 1
ATOM 1121 O O . ASP A 1 146 ? 8.221 0.725 0.936 1.00 87.88 146 ASP A O 1
ATOM 1125 N N . SER A 1 147 ? 8.066 1.786 2.899 1.00 87.25 147 SER A N 1
ATOM 1126 C CA . SER A 1 147 ? 7.792 3.107 2.316 1.00 87.25 147 SER A CA 1
ATOM 1127 C C . SER A 1 147 ? 8.969 3.737 1.565 1.00 87.25 147 SER A C 1
ATOM 1129 O O . SER A 1 147 ? 8.836 4.854 1.068 1.00 87.25 147 SER A O 1
ATOM 1131 N N . GLN A 1 148 ? 10.118 3.069 1.497 1.00 88.94 148 GLN A N 1
ATOM 1132 C CA . GLN A 1 148 ? 11.323 3.538 0.819 1.00 88.94 148 GLN A CA 1
ATOM 1133 C C . GLN A 1 148 ? 11.784 2.592 -0.299 1.00 88.94 148 GLN A C 1
ATOM 1135 O O . GLN A 1 148 ? 12.589 3.009 -1.128 1.00 88.94 148 GLN A O 1
ATOM 1140 N N . ASN A 1 149 ? 11.275 1.358 -0.345 1.00 92.25 149 ASN A N 1
ATOM 1141 C CA . ASN A 1 149 ? 11.720 0.310 -1.261 1.00 92.25 149 ASN A CA 1
ATOM 1142 C C . ASN A 1 149 ? 10.526 -0.399 -1.912 1.00 92.25 149 ASN A C 1
ATOM 1144 O O . ASN A 1 149 ? 9.886 -1.265 -1.305 1.00 92.25 149 ASN A O 1
ATOM 1148 N N . TYR A 1 150 ? 10.195 -0.010 -3.145 1.00 96.12 150 TYR A N 1
ATOM 1149 C CA . TYR A 1 150 ? 9.045 -0.551 -3.874 1.00 96.12 150 TYR A CA 1
ATOM 1150 C C . TYR A 1 150 ? 9.076 -0.224 -5.367 1.00 96.12 150 TYR A C 1
ATOM 1152 O O . TYR A 1 150 ? 9.762 0.700 -5.811 1.00 96.12 150 TYR A O 1
ATOM 1160 N N . TYR A 1 151 ? 8.237 -0.915 -6.139 1.00 98.56 151 TYR A N 1
ATOM 1161 C CA . TYR A 1 151 ? 7.766 -0.405 -7.422 1.00 98.56 151 TYR A CA 1
ATOM 1162 C C . TYR A 1 151 ? 6.345 0.155 -7.313 1.00 98.56 151 TYR A C 1
ATOM 1164 O O . TYR A 1 151 ? 5.547 -0.250 -6.466 1.00 98.56 151 TYR A O 1
ATOM 1172 N N . SER A 1 152 ? 6.021 1.098 -8.195 1.00 98.44 152 SER A N 1
ATOM 1173 C CA . SER A 1 152 ? 4.694 1.708 -8.299 1.00 98.44 152 SER A CA 1
ATOM 1174 C C . SER A 1 152 ? 4.257 1.814 -9.751 1.00 98.44 152 SER A C 1
ATOM 1176 O O . SER A 1 152 ? 5.087 2.094 -10.614 1.00 98.44 152 SER A O 1
ATOM 1178 N N . LEU A 1 153 ? 2.961 1.645 -10.002 1.00 98.75 153 LEU A N 1
ATOM 1179 C CA . LEU A 1 153 ? 2.292 2.078 -11.226 1.00 98.75 153 LEU A CA 1
ATOM 1180 C C . LEU A 1 153 ? 1.096 2.928 -10.816 1.00 98.75 153 LEU A C 1
ATOM 1182 O O . LEU A 1 153 ? 0.206 2.443 -10.123 1.00 98.75 153 LEU A O 1
ATOM 1186 N N . TYR A 1 154 ? 1.061 4.183 -11.244 1.00 98.44 154 TYR A N 1
ATOM 1187 C CA . TYR A 1 154 ? -0.060 5.070 -10.954 1.00 98.44 154 TYR A CA 1
ATOM 1188 C C . TYR A 1 154 ? -0.365 5.985 -12.128 1.00 98.44 154 TYR A C 1
ATOM 1190 O O . TYR A 1 154 ? 0.515 6.304 -12.930 1.00 98.44 154 TYR A O 1
ATOM 1198 N N . PHE A 1 155 ? -1.604 6.460 -12.181 1.00 98.56 155 PHE A N 1
ATOM 1199 C CA . PHE A 1 155 ? -2.000 7.549 -13.061 1.00 98.56 155 PHE A CA 1
ATOM 1200 C C . PHE A 1 155 ? -2.423 8.782 -12.260 1.00 98.56 155 PHE A C 1
ATOM 1202 O O . PHE A 1 155 ? -2.869 8.700 -11.111 1.00 98.56 155 PHE A O 1
ATOM 1209 N N . SER A 1 156 ? -2.227 9.940 -12.879 1.00 97.31 156 SER A N 1
ATOM 1210 C CA . SER A 1 156 ? -2.791 11.228 -12.482 1.00 97.31 156 SER A CA 1
ATOM 1211 C C . SER A 1 156 ? -3.583 11.807 -13.654 1.00 97.31 156 SER A C 1
ATOM 1213 O O . SER A 1 156 ? -3.733 11.160 -14.685 1.00 97.31 156 SER A O 1
ATOM 1215 N N . GLN A 1 157 ? -4.077 13.035 -13.525 1.00 97.12 157 GLN A N 1
ATOM 1216 C CA . GLN A 1 157 ? -4.927 13.677 -14.534 1.00 97.12 157 GLN A CA 1
ATOM 1217 C C . GLN A 1 157 ? -4.357 13.674 -15.970 1.00 97.12 157 GLN A C 1
ATOM 1219 O O . GLN A 1 157 ? -5.122 13.645 -16.932 1.00 97.12 157 GLN A O 1
ATOM 1224 N N . ASP A 1 158 ? -3.036 13.727 -16.129 1.00 97.31 158 ASP A N 1
ATOM 1225 C CA . ASP A 1 158 ? -2.340 14.004 -17.391 1.00 97.31 158 ASP A CA 1
ATOM 1226 C C . ASP A 1 158 ? -1.244 12.990 -17.762 1.00 97.31 158 ASP A C 1
ATOM 1228 O O . ASP A 1 158 ? -0.569 13.152 -18.785 1.00 97.31 158 ASP A O 1
ATOM 1232 N N . LYS A 1 159 ? -1.047 11.944 -16.953 1.00 97.88 159 LYS A N 1
ATOM 1233 C CA . LYS A 1 159 ? 0.012 10.953 -17.173 1.00 97.88 159 LYS A CA 1
ATOM 1234 C C . LYS A 1 159 ? -0.210 9.656 -16.415 1.00 97.88 159 LYS A C 1
ATOM 1236 O O . LYS A 1 159 ? -0.889 9.617 -15.392 1.00 97.88 159 LYS A O 1
ATOM 1241 N N . ILE A 1 160 ? 0.476 8.626 -16.886 1.00 98.62 160 ILE A N 1
ATOM 1242 C CA . ILE A 1 160 ? 0.685 7.360 -16.191 1.00 98.62 160 ILE A CA 1
ATOM 1243 C C . ILE A 1 160 ? 2.187 7.121 -16.051 1.00 98.62 160 ILE A C 1
ATOM 1245 O O . ILE A 1 160 ? 2.950 7.358 -16.990 1.00 98.62 160 ILE A O 1
ATOM 1249 N N . ILE A 1 161 ? 2.623 6.717 -14.859 1.00 98.44 161 ILE A N 1
ATOM 1250 C CA . ILE A 1 161 ? 4.039 6.557 -14.526 1.00 98.44 161 ILE A CA 1
ATOM 1251 C C . ILE A 1 161 ? 4.239 5.239 -13.789 1.00 98.44 161 ILE A C 1
ATOM 1253 O O . ILE A 1 161 ? 3.509 4.920 -12.849 1.00 98.44 161 ILE A O 1
ATOM 1257 N N . MET A 1 162 ? 5.286 4.520 -14.182 1.00 98.69 162 MET A N 1
ATOM 1258 C CA . MET A 1 162 ? 5.845 3.416 -13.420 1.00 98.69 162 MET A CA 1
ATOM 1259 C C . MET A 1 162 ? 7.200 3.831 -12.852 1.00 98.69 162 MET A C 1
ATOM 1261 O O . MET A 1 162 ? 8.089 4.236 -13.602 1.00 98.69 162 MET A O 1
ATOM 1265 N N . ASN A 1 163 ? 7.374 3.721 -11.536 1.00 98.44 163 ASN A N 1
ATOM 1266 C CA . ASN A 1 163 ? 8.643 4.025 -10.870 1.00 98.44 163 ASN A CA 1
ATOM 1267 C C . ASN A 1 163 ? 9.162 2.818 -10.103 1.00 98.44 163 ASN A C 1
ATOM 1269 O O . ASN A 1 163 ? 8.373 2.028 -9.582 1.00 98.44 163 ASN A O 1
ATOM 1273 N N . LYS A 1 164 ? 10.481 2.776 -9.934 1.00 98.50 164 LYS A N 1
ATOM 1274 C CA . LYS A 1 164 ? 11.118 2.123 -8.792 1.00 98.50 164 LYS A CA 1
ATOM 1275 C C . LYS A 1 164 ? 11.532 3.161 -7.765 1.00 98.50 164 LYS A C 1
ATOM 1277 O O . LYS A 1 164 ? 11.889 4.277 -8.136 1.00 98.50 164 LYS A O 1
ATOM 1282 N N . VAL A 1 165 ? 11.504 2.794 -6.498 1.00 97.19 165 VAL A N 1
ATOM 1283 C CA . VAL A 1 165 ? 12.004 3.604 -5.392 1.00 97.19 165 VAL A CA 1
ATOM 1284 C C . VAL A 1 165 ? 12.953 2.730 -4.592 1.00 97.19 165 VAL A C 1
ATOM 1286 O O . VAL A 1 165 ? 12.564 1.637 -4.193 1.00 97.19 165 VAL A O 1
ATOM 1289 N N . ILE A 1 166 ? 14.191 3.191 -4.421 1.00 94.31 166 ILE A N 1
ATOM 1290 C CA . ILE A 1 166 ? 15.227 2.532 -3.616 1.00 94.31 166 ILE A CA 1
ATOM 1291 C C . ILE A 1 166 ? 15.713 3.565 -2.609 1.00 94.31 166 ILE A C 1
ATOM 1293 O O . ILE A 1 166 ? 16.070 4.674 -3.009 1.00 94.31 166 ILE A O 1
ATOM 1297 N N . ASP A 1 167 ? 15.678 3.229 -1.321 1.00 88.19 167 ASP A N 1
ATOM 1298 C CA . ASP A 1 167 ? 16.034 4.141 -0.227 1.00 88.19 167 ASP A CA 1
ATOM 1299 C C . ASP A 1 167 ? 15.339 5.514 -0.329 1.00 88.19 167 ASP A C 1
ATOM 1301 O O . ASP A 1 167 ? 15.922 6.570 -0.085 1.00 88.19 167 ASP A O 1
ATOM 1305 N N . GLY A 1 168 ? 14.069 5.507 -0.748 1.00 89.50 168 GLY A N 1
ATOM 1306 C CA . GLY A 1 168 ? 13.247 6.709 -0.901 1.00 89.50 168 GLY A CA 1
ATOM 1307 C C . GLY A 1 168 ? 13.532 7.524 -2.167 1.00 89.50 168 GLY A C 1
ATOM 1308 O O . GLY A 1 168 ? 12.856 8.525 -2.403 1.00 89.50 168 GLY A O 1
ATOM 1309 N N . ILE A 1 169 ? 14.480 7.103 -3.011 1.00 94.06 169 ILE A N 1
ATOM 1310 C CA . ILE A 1 169 ? 14.850 7.806 -4.244 1.00 94.06 169 ILE A CA 1
ATOM 1311 C C . ILE A 1 169 ? 14.072 7.224 -5.431 1.00 94.06 169 ILE A C 1
ATOM 1313 O O . ILE A 1 169 ? 14.319 6.080 -5.828 1.00 94.06 169 ILE A O 1
ATOM 1317 N N . PRO A 1 170 ? 13.145 7.986 -6.042 1.00 96.62 170 PRO A N 1
ATOM 1318 C CA . PRO A 1 170 ? 12.382 7.509 -7.184 1.00 96.62 170 PRO A CA 1
ATOM 1319 C C . PRO A 1 170 ? 13.198 7.555 -8.481 1.00 96.62 170 PRO A C 1
ATOM 1321 O O . PRO A 1 170 ? 13.864 8.539 -8.792 1.00 96.62 170 PRO A O 1
ATOM 1324 N N . THR A 1 171 ? 13.072 6.506 -9.288 1.00 98.44 171 THR A N 1
ATOM 1325 C CA . THR A 1 171 ? 13.541 6.425 -10.674 1.00 98.44 171 THR A CA 1
ATOM 1326 C C . THR A 1 171 ? 12.377 5.997 -11.565 1.00 98.44 171 THR A C 1
ATOM 1328 O O . THR A 1 171 ? 11.772 4.947 -11.341 1.00 98.44 171 THR A O 1
ATOM 1331 N N . SER A 1 172 ? 12.070 6.796 -12.588 1.00 98.19 172 SER A N 1
ATOM 1332 C CA . SER A 1 172 ? 11.031 6.469 -13.569 1.00 98.19 172 SER A CA 1
ATOM 1333 C C . SER A 1 172 ? 11.509 5.346 -14.485 1.00 98.19 172 SER A C 1
ATOM 1335 O O . SER A 1 172 ? 12.512 5.502 -15.176 1.00 98.19 172 SER A O 1
ATOM 1337 N N . LEU A 1 173 ? 10.768 4.241 -14.515 1.00 98.62 173 LEU A N 1
ATOM 1338 C CA . LEU A 1 173 ? 10.975 3.132 -15.451 1.00 98.62 173 LEU A CA 1
ATOM 1339 C C . LEU A 1 173 ? 10.160 3.328 -16.733 1.00 98.62 173 LEU A C 1
ATOM 1341 O O . LEU A 1 173 ? 10.601 2.963 -17.817 1.00 98.62 173 LEU A O 1
ATOM 1345 N N . TYR A 1 174 ? 8.984 3.943 -16.609 1.00 98.50 174 TYR A N 1
ATOM 1346 C CA . TYR A 1 174 ? 8.122 4.300 -17.729 1.00 98.50 174 TYR A CA 1
ATOM 1347 C C . TYR A 1 174 ? 7.302 5.543 -17.391 1.00 98.50 174 TYR A C 1
ATOM 1349 O O . TYR A 1 174 ? 6.868 5.720 -16.254 1.00 98.50 174 TYR A O 1
ATOM 1357 N N . SER A 1 175 ? 7.058 6.384 -18.391 1.00 97.94 175 SER A N 1
ATOM 1358 C CA . SER A 1 175 ? 6.168 7.536 -18.289 1.00 97.94 175 SER A CA 1
ATOM 1359 C C . SER A 1 175 ? 5.522 7.793 -19.643 1.00 97.94 175 SER A C 1
ATOM 1361 O O . SER A 1 175 ? 6.197 7.743 -20.672 1.00 97.94 175 SER A O 1
ATOM 1363 N N . SER A 1 176 ? 4.226 8.091 -19.638 1.00 97.88 176 SER A N 1
ATOM 1364 C CA . SER A 1 176 ? 3.488 8.504 -20.828 1.00 97.88 176 SER A CA 1
ATOM 1365 C C . SER A 1 176 ? 2.473 9.583 -20.482 1.00 97.88 176 SER A C 1
ATOM 1367 O O . SER A 1 176 ? 1.799 9.515 -19.450 1.00 97.88 176 SER A O 1
ATOM 1369 N N . SER A 1 177 ? 2.369 10.589 -21.350 1.00 97.38 177 SER A N 1
ATOM 1370 C CA . SER A 1 177 ? 1.355 11.636 -21.249 1.00 97.38 177 SER A CA 1
ATOM 1371 C C . SER A 1 177 ? 0.028 11.123 -21.798 1.00 97.38 177 SER A C 1
ATOM 1373 O O . SER A 1 177 ? -0.084 10.808 -22.981 1.00 97.38 177 SER A O 1
ATOM 1375 N N . GLN A 1 178 ? -0.985 11.067 -20.939 1.00 95.69 178 GLN A N 1
ATOM 1376 C CA . GLN A 1 178 ? -2.332 10.619 -21.276 1.00 95.69 178 GLN A CA 1
ATOM 1377 C C . GLN A 1 178 ? -3.336 11.284 -20.340 1.00 95.69 178 GLN A C 1
ATOM 1379 O O . GLN A 1 178 ? -3.094 11.400 -19.145 1.00 95.69 178 GLN A O 1
ATOM 1384 N N . THR A 1 179 ? -4.482 11.705 -20.865 1.00 96.94 179 THR A N 1
ATOM 1385 C CA . THR A 1 179 ? -5.523 12.325 -20.043 1.00 96.94 179 THR A CA 1
ATOM 1386 C C . THR A 1 179 ? -6.402 11.274 -19.373 1.00 96.94 179 THR A C 1
ATOM 1388 O O . THR A 1 179 ? -6.918 10.374 -20.037 1.00 96.94 179 THR A O 1
ATOM 1391 N N . PHE A 1 180 ? -6.617 11.441 -18.070 1.00 98.06 180 PHE A N 1
ATOM 1392 C CA . PHE A 1 180 ? -7.524 10.633 -17.262 1.00 98.06 180 PHE A CA 1
ATOM 1393 C C . PHE A 1 180 ? -8.631 11.519 -16.694 1.00 98.06 180 PHE A C 1
ATOM 1395 O O . PHE A 1 180 ? -8.373 12.532 -16.038 1.00 98.06 180 PHE A O 1
ATOM 1402 N N . SER A 1 181 ? -9.876 11.145 -16.969 1.00 97.50 181 SER A N 1
ATOM 1403 C CA . SER A 1 181 ? -11.063 11.844 -16.487 1.00 97.50 181 SER A CA 1
ATOM 1404 C C . SER A 1 181 ? -11.508 11.280 -15.143 1.00 97.50 181 SER A C 1
ATOM 1406 O O . SER A 1 181 ? -11.403 10.082 -14.891 1.00 97.50 181 SER A O 1
ATOM 1408 N N . THR A 1 182 ? -12.036 12.140 -14.276 1.00 98.06 182 THR A N 1
ATOM 1409 C CA . THR A 1 182 ? -12.712 11.692 -13.055 1.00 98.06 182 THR A CA 1
ATOM 1410 C C . THR A 1 182 ? -14.040 11.004 -13.389 1.00 98.06 182 THR A C 1
ATOM 1412 O O . THR A 1 182 ? -14.554 11.121 -14.505 1.00 98.06 182 THR A O 1
ATOM 1415 N N . ASN A 1 183 ? -14.588 10.254 -12.433 1.00 97.31 183 ASN A N 1
ATOM 1416 C CA . ASN A 1 183 ? -15.796 9.438 -12.565 1.00 97.31 183 ASN A CA 1
ATOM 1417 C C . ASN A 1 183 ? -15.730 8.437 -13.735 1.00 97.31 183 ASN A C 1
ATOM 1419 O O . ASN A 1 183 ? -16.754 8.080 -14.313 1.00 97.31 183 ASN A O 1
ATOM 1423 N N . THR A 1 184 ? -14.523 7.991 -14.087 1.00 97.81 184 THR A N 1
ATOM 1424 C CA . THR A 1 184 ? -14.265 7.019 -15.154 1.00 97.81 184 THR A CA 1
ATOM 1425 C C . THR A 1 184 ? -13.440 5.870 -14.591 1.00 97.81 184 THR A C 1
ATOM 1427 O O . THR A 1 184 ? -12.445 6.097 -13.904 1.00 97.81 184 THR A O 1
ATOM 1430 N N . TRP A 1 185 ? -13.859 4.638 -14.880 1.00 98.38 185 TRP A N 1
ATOM 1431 C CA . TRP A 1 185 ? -13.131 3.435 -14.491 1.00 98.38 185 TRP A CA 1
ATOM 1432 C C . TRP A 1 185 ? -11.989 3.156 -15.467 1.00 98.38 185 TRP A C 1
ATOM 1434 O O . TRP A 1 185 ? -12.199 3.069 -16.677 1.00 98.38 185 TRP A O 1
ATOM 1444 N N . TYR A 1 186 ? -10.791 2.977 -14.921 1.00 98.56 186 TYR A N 1
ATOM 1445 C CA . TYR A 1 186 ? -9.602 2.540 -15.643 1.00 98.56 186 TYR A CA 1
ATOM 1446 C C . TYR A 1 186 ? -9.084 1.243 -15.031 1.00 98.56 186 TYR A C 1
ATOM 1448 O O . TYR A 1 186 ? -9.122 1.076 -13.812 1.00 98.56 186 TYR A O 1
ATOM 1456 N N . THR A 1 187 ? -8.581 0.339 -15.870 1.00 98.75 187 THR A N 1
ATOM 1457 C CA . THR A 1 187 ? -7.995 -0.930 -15.419 1.00 98.75 187 THR A CA 1
ATOM 1458 C C . THR A 1 187 ? -6.480 -0.838 -15.486 1.00 98.75 187 THR A C 1
ATOM 1460 O O . THR A 1 187 ? -5.917 -0.702 -16.573 1.00 98.75 187 THR A O 1
ATOM 1463 N N . LEU A 1 188 ? -5.819 -0.904 -14.334 1.00 98.75 188 LEU A N 1
ATOM 1464 C CA . LEU A 1 188 ? -4.369 -1.047 -14.239 1.00 98.75 188 LEU A CA 1
ATOM 1465 C C . LEU A 1 188 ? -4.032 -2.521 -14.078 1.00 98.75 188 LEU A C 1
ATOM 1467 O O . LEU A 1 188 ? -4.647 -3.199 -13.260 1.00 98.75 188 LEU A O 1
ATOM 1471 N N . LYS A 1 189 ? -3.023 -3.001 -14.804 1.00 98.88 189 LYS A N 1
ATOM 1472 C CA . LYS A 1 189 ? -2.505 -4.360 -14.624 1.00 98.88 189 LYS A CA 1
ATOM 1473 C C . LYS A 1 189 ? -0.987 -4.387 -14.687 1.00 98.88 189 LYS A C 1
ATOM 1475 O O . LYS A 1 189 ? -0.395 -3.769 -15.566 1.00 98.88 189 LYS A O 1
ATOM 1480 N N . ILE A 1 190 ? -0.365 -5.122 -13.771 1.00 98.75 190 ILE A N 1
ATOM 1481 C CA . ILE A 1 190 ? 1.065 -5.434 -13.768 1.00 98.75 190 ILE A CA 1
ATOM 1482 C C . ILE A 1 190 ? 1.239 -6.941 -13.893 1.00 98.75 190 ILE A C 1
ATOM 1484 O O . ILE A 1 190 ? 0.676 -7.696 -13.103 1.00 98.75 190 ILE A O 1
ATOM 1488 N N . VAL A 1 191 ? 2.044 -7.358 -14.868 1.00 98.69 191 VAL A N 1
ATOM 1489 C CA . VAL A 1 191 ? 2.524 -8.738 -14.990 1.00 98.69 191 VAL A CA 1
ATOM 1490 C C . VAL A 1 191 ? 4.008 -8.767 -14.646 1.00 98.69 191 VAL A C 1
ATOM 1492 O O . VAL A 1 191 ? 4.790 -8.033 -15.260 1.00 98.69 191 VAL A O 1
ATOM 1495 N N . THR A 1 192 ? 4.382 -9.605 -13.682 1.00 98.56 192 THR A N 1
ATOM 1496 C CA . THR A 1 192 ? 5.772 -9.897 -13.323 1.00 98.56 192 THR A CA 1
ATOM 1497 C C . THR A 1 192 ? 6.123 -11.344 -13.646 1.00 98.56 192 THR A C 1
ATOM 1499 O O . THR A 1 192 ? 5.323 -12.252 -13.426 1.00 98.56 192 THR A O 1
ATOM 1502 N N . ASN A 1 193 ? 7.319 -11.537 -14.196 1.00 97.62 193 ASN A N 1
ATOM 1503 C CA . ASN A 1 193 ? 7.928 -12.845 -14.411 1.00 97.62 193 ASN A CA 1
ATOM 1504 C C . ASN A 1 193 ? 9.445 -12.694 -14.262 1.00 97.62 193 ASN A C 1
ATOM 1506 O O . ASN A 1 193 ? 10.084 -12.069 -15.116 1.00 97.62 193 ASN A O 1
ATOM 1510 N N . GLU A 1 194 ? 10.000 -13.219 -13.175 1.00 96.69 194 GLU A N 1
ATOM 1511 C CA . GLU A 1 194 ? 11.371 -12.975 -12.726 1.00 96.69 194 GLU A CA 1
ATOM 1512 C C . GLU A 1 194 ? 11.665 -11.461 -12.653 1.00 96.69 194 GLU A C 1
ATOM 1514 O O . GLU A 1 194 ? 10.984 -10.713 -11.951 1.00 96.69 194 GLU A O 1
ATOM 1519 N N . ASP A 1 195 ? 12.645 -10.961 -13.400 1.00 97.19 195 ASP A N 1
ATOM 1520 C CA . ASP A 1 195 ? 13.019 -9.540 -13.423 1.00 97.19 195 ASP A CA 1
ATOM 1521 C C . ASP A 1 195 ? 12.265 -8.739 -14.497 1.00 97.19 195 ASP A C 1
ATOM 1523 O O . ASP A 1 195 ? 12.562 -7.569 -14.746 1.00 97.19 195 ASP A O 1
ATOM 1527 N N . THR A 1 196 ? 11.289 -9.360 -15.166 1.00 98.31 196 THR A N 1
ATOM 1528 C CA . THR A 1 196 ? 10.503 -8.721 -16.222 1.00 98.31 196 THR A CA 1
ATOM 1529 C C . THR A 1 196 ? 9.210 -8.135 -15.676 1.00 98.31 196 THR A C 1
ATOM 1531 O O . THR A 1 196 ? 8.404 -8.834 -15.068 1.00 98.31 196 THR A O 1
ATOM 1534 N N . LEU A 1 197 ? 8.984 -6.855 -15.961 1.00 98.75 197 LEU A N 1
ATOM 1535 C CA . LEU A 1 197 ? 7.833 -6.073 -15.535 1.00 98.75 197 LEU A CA 1
ATOM 1536 C C . LEU A 1 197 ? 7.090 -5.550 -16.771 1.00 98.75 197 LEU A C 1
ATOM 1538 O O . LEU A 1 197 ? 7.665 -4.827 -17.588 1.00 98.75 197 LEU A O 1
ATOM 1542 N N . THR A 1 198 ? 5.807 -5.882 -16.916 1.00 98.69 198 THR A N 1
ATOM 1543 C CA . THR A 1 198 ? 4.983 -5.389 -18.033 1.00 98.69 198 THR A CA 1
ATOM 1544 C C . THR A 1 198 ? 3.734 -4.684 -17.506 1.00 98.69 198 THR A C 1
ATOM 1546 O O . THR A 1 198 ? 2.835 -5.357 -16.991 1.00 98.69 198 THR A O 1
ATOM 1549 N N . PRO A 1 199 ? 3.662 -3.343 -17.604 1.00 98.62 199 PRO A N 1
ATOM 1550 C CA . PRO A 1 199 ? 2.491 -2.586 -17.191 1.00 98.62 199 PRO A CA 1
ATOM 1551 C C . PRO A 1 199 ? 1.457 -2.462 -18.320 1.00 98.62 199 PRO A C 1
ATOM 1553 O O . PRO A 1 199 ? 1.801 -2.280 -19.488 1.00 98.62 199 PRO A O 1
ATOM 1556 N N . TYR A 1 200 ? 0.181 -2.511 -17.952 1.00 98.75 200 TYR A N 1
ATOM 1557 C CA . TYR A 1 200 ? -0.972 -2.435 -18.843 1.00 98.75 200 TYR A CA 1
ATOM 1558 C C . TYR A 1 200 ? -1.956 -1.370 -18.359 1.00 98.75 200 TYR A C 1
ATOM 1560 O O . TYR A 1 200 ? -2.125 -1.156 -17.155 1.00 98.75 200 TYR A O 1
ATOM 1568 N N . LEU A 1 201 ? -2.651 -0.760 -19.316 1.00 98.62 201 LEU A N 1
ATOM 1569 C CA . LEU A 1 201 ? -3.805 0.099 -19.090 1.00 98.62 201 LEU A CA 1
ATOM 1570 C C . LEU A 1 201 ? -4.946 -0.352 -19.999 1.00 98.62 201 LEU A C 1
ATOM 1572 O O . LEU A 1 201 ? -4.772 -0.422 -21.216 1.00 98.62 201 LEU A O 1
ATOM 1576 N N . ASN A 1 202 ? -6.116 -0.623 -19.418 1.00 98.00 202 ASN A N 1
ATOM 1577 C CA . ASN A 1 202 ? -7.300 -1.105 -20.138 1.00 98.00 202 ASN A CA 1
ATOM 1578 C C . ASN A 1 202 ? -6.945 -2.275 -21.073 1.00 98.00 202 ASN A C 1
ATOM 1580 O O . ASN A 1 202 ? -7.167 -2.198 -22.280 1.00 98.00 202 ASN A O 1
ATOM 1584 N N . ASP A 1 203 ? -6.287 -3.294 -20.511 1.00 96.81 203 ASP A N 1
ATOM 1585 C CA . ASP A 1 203 ? -5.803 -4.506 -21.192 1.00 96.81 203 ASP A CA 1
ATOM 1586 C C . ASP A 1 203 ? -4.750 -4.322 -22.292 1.00 96.81 203 ASP A C 1
ATOM 1588 O O . ASP A 1 203 ? -4.257 -5.307 -22.840 1.00 96.81 203 ASP A O 1
ATOM 1592 N N . ASN A 1 204 ? -4.322 -3.091 -22.574 1.00 97.88 204 ASN A N 1
ATOM 1593 C CA . ASN A 1 204 ? -3.278 -2.815 -23.554 1.00 97.88 204 ASN A CA 1
ATOM 1594 C C . ASN A 1 204 ? -1.927 -2.608 -22.852 1.00 97.88 204 ASN A C 1
ATOM 1596 O O . ASN A 1 204 ? -1.862 -1.830 -21.895 1.00 97.88 204 ASN A O 1
ATOM 1600 N N . PRO A 1 205 ? -0.839 -3.268 -23.295 1.00 97.94 205 PRO A N 1
ATOM 1601 C CA . PRO A 1 205 ? 0.484 -3.036 -22.727 1.00 97.94 205 PRO A CA 1
ATOM 1602 C C . PRO A 1 205 ? 0.916 -1.593 -22.999 1.00 97.94 205 PRO A C 1
ATOM 1604 O O . PRO A 1 205 ? 0.832 -1.104 -24.125 1.00 97.94 205 PRO A O 1
ATOM 1607 N N . LEU A 1 206 ? 1.390 -0.906 -21.962 1.00 97.94 206 LEU A N 1
ATOM 1608 C CA . LEU A 1 206 ? 1.844 0.486 -22.050 1.00 97.94 206 LEU A CA 1
ATOM 1609 C C . LEU A 1 206 ? 3.215 0.612 -22.728 1.00 97.94 206 LEU A C 1
ATOM 1611 O O . LEU A 1 206 ? 3.552 1.654 -23.292 1.00 97.94 206 LEU A O 1
ATOM 1615 N N . THR A 1 207 ? 4.015 -0.448 -22.651 1.00 97.62 207 THR A N 1
ATOM 1616 C CA . THR A 1 207 ? 5.358 -0.555 -23.222 1.00 97.62 207 THR A CA 1
ATOM 1617 C C . THR A 1 207 ? 5.692 -2.024 -23.469 1.00 97.62 207 THR A C 1
ATOM 1619 O O . THR A 1 207 ? 5.015 -2.922 -22.965 1.00 97.62 207 THR A O 1
ATOM 1622 N N . THR A 1 208 ? 6.764 -2.283 -24.215 1.00 96.19 208 THR A N 1
ATOM 1623 C CA . THR A 1 208 ? 7.438 -3.581 -24.149 1.00 96.19 208 THR A CA 1
ATOM 1624 C C . THR A 1 208 ? 7.894 -3.869 -22.719 1.00 96.19 208 THR A C 1
ATOM 1626 O O . THR A 1 208 ? 8.163 -2.937 -21.957 1.00 96.19 208 THR A O 1
ATOM 1629 N N . ALA A 1 209 ? 8.023 -5.154 -22.392 1.00 96.12 209 ALA A N 1
ATOM 1630 C CA . ALA A 1 209 ? 8.592 -5.652 -21.144 1.00 96.12 209 ALA A CA 1
ATOM 1631 C C . ALA A 1 209 ? 9.838 -4.859 -20.697 1.00 96.12 209 ALA A C 1
ATOM 1633 O O . ALA A 1 209 ? 10.770 -4.658 -21.478 1.00 96.12 209 ALA A O 1
ATOM 1634 N N . ILE A 1 210 ? 9.836 -4.414 -19.441 1.00 98.44 210 ILE A N 1
ATOM 1635 C CA . ILE A 1 210 ? 10.952 -3.731 -18.782 1.00 98.44 210 ILE A CA 1
ATOM 1636 C C . ILE A 1 210 ? 11.704 -4.768 -17.952 1.00 98.44 210 ILE A C 1
ATOM 1638 O O . ILE A 1 210 ? 11.081 -5.475 -17.168 1.00 98.44 210 ILE A O 1
ATOM 1642 N N . THR A 1 211 ? 13.026 -4.838 -18.079 1.00 98.38 211 THR A N 1
ATOM 1643 C CA . THR A 1 211 ? 13.862 -5.674 -17.204 1.00 98.38 211 THR A CA 1
ATOM 1644 C C . THR A 1 211 ? 14.448 -4.821 -16.080 1.00 98.38 211 THR A C 1
ATOM 1646 O O . THR A 1 211 ? 15.175 -3.867 -16.361 1.00 98.38 211 THR A O 1
ATOM 1649 N N . ASP A 1 212 ? 14.155 -5.153 -14.821 1.00 98.31 212 ASP A N 1
ATOM 1650 C CA . ASP A 1 212 ? 14.707 -4.475 -13.642 1.00 98.31 212 ASP A CA 1
ATOM 1651 C C . ASP A 1 212 ? 14.930 -5.450 -12.473 1.00 98.31 212 ASP A C 1
ATOM 1653 O O . ASP A 1 212 ? 14.047 -6.227 -12.119 1.00 98.31 212 ASP A O 1
ATOM 1657 N N . TYR A 1 213 ? 16.108 -5.365 -11.850 1.00 96.56 213 TYR A N 1
ATOM 1658 C CA . TYR A 1 213 ? 16.603 -6.307 -10.838 1.00 96.56 213 TYR A CA 1
ATOM 1659 C C . TYR A 1 213 ? 16.503 -5.772 -9.401 1.00 96.56 213 TYR A C 1
ATOM 1661 O O . TYR A 1 213 ? 17.045 -6.384 -8.482 1.00 96.56 213 TYR A O 1
ATOM 1669 N N . ALA A 1 214 ? 15.894 -4.599 -9.178 1.00 95.38 214 ALA A N 1
ATOM 1670 C CA . ALA A 1 214 ? 15.929 -3.958 -7.862 1.00 95.38 214 ALA A CA 1
ATOM 1671 C C . ALA A 1 214 ? 15.201 -4.777 -6.786 1.00 95.38 214 ALA A C 1
ATOM 1673 O O . ALA A 1 214 ? 15.706 -4.933 -5.676 1.00 95.38 214 ALA A O 1
ATOM 1674 N N . PHE A 1 215 ? 14.028 -5.322 -7.121 1.00 94.94 215 PHE A N 1
ATOM 1675 C CA . PHE A 1 215 ? 13.231 -6.144 -6.213 1.00 94.94 215 PHE A CA 1
ATOM 1676 C C . PHE A 1 215 ? 12.670 -7.360 -6.946 1.00 94.94 215 PHE A C 1
ATOM 1678 O O . PHE A 1 215 ? 11.996 -7.207 -7.966 1.00 94.94 215 PHE A O 1
ATOM 1685 N N . SER A 1 216 ? 12.885 -8.554 -6.391 1.00 93.38 216 SER A N 1
ATOM 1686 C CA . SER A 1 216 ? 12.371 -9.826 -6.921 1.00 93.38 216 SER A CA 1
ATOM 1687 C C . SER A 1 216 ? 11.062 -10.282 -6.271 1.00 93.38 216 SER A C 1
ATOM 1689 O O . SER A 1 216 ? 10.337 -11.074 -6.855 1.00 93.38 216 SER A O 1
ATOM 1691 N N . TYR A 1 217 ? 10.717 -9.757 -5.091 1.00 92.75 217 TYR A N 1
ATOM 1692 C CA . TYR A 1 217 ? 9.469 -10.078 -4.393 1.00 92.75 217 TYR A CA 1
ATOM 1693 C C . TYR A 1 217 ? 9.041 -8.961 -3.440 1.00 92.75 217 TYR A C 1
ATOM 1695 O O . TYR A 1 217 ? 9.856 -8.133 -3.037 1.00 92.75 217 TYR A O 1
ATOM 1703 N N . GLY A 1 218 ? 7.790 -8.969 -2.996 1.00 91.81 218 GLY A N 1
ATOM 1704 C CA . GLY A 1 218 ? 7.295 -8.109 -1.919 1.00 91.81 218 GLY A CA 1
ATOM 1705 C C . GLY A 1 218 ? 5.775 -8.034 -1.904 1.00 91.81 218 GLY A C 1
ATOM 1706 O O . GLY A 1 218 ? 5.106 -8.722 -2.669 1.00 91.81 218 GLY A O 1
ATOM 1707 N N . SER A 1 219 ? 5.224 -7.196 -1.035 1.00 93.44 219 SER A N 1
ATOM 1708 C CA . SER A 1 219 ? 3.775 -7.048 -0.908 1.00 93.44 219 SER A CA 1
ATOM 1709 C C . SER A 1 219 ? 3.164 -6.360 -2.132 1.00 93.44 219 SER A C 1
ATOM 1711 O O . SER A 1 219 ? 3.845 -5.669 -2.897 1.00 93.44 219 SER A O 1
ATOM 1713 N N . LEU A 1 220 ? 1.855 -6.520 -2.292 1.00 97.00 220 LEU A N 1
ATOM 1714 C CA . LEU A 1 220 ? 1.044 -5.765 -3.244 1.00 97.00 220 LEU A CA 1
ATOM 1715 C C . LEU A 1 220 ? 0.151 -4.802 -2.472 1.00 97.00 220 LEU A C 1
ATOM 1717 O O . LEU A 1 220 ? -0.297 -5.130 -1.373 1.00 97.00 220 LEU A O 1
ATOM 1721 N N . ALA A 1 221 ? -0.111 -3.623 -3.027 1.00 96.81 221 ALA A N 1
ATOM 1722 C CA . ALA A 1 221 ? -1.002 -2.663 -2.393 1.00 96.81 221 ALA A CA 1
ATOM 1723 C C . ALA A 1 221 ? -1.768 -1.813 -3.403 1.00 96.81 221 ALA A C 1
ATOM 1725 O O . ALA A 1 221 ? -1.318 -1.592 -4.529 1.00 96.81 221 ALA A O 1
ATOM 1726 N N . LEU A 1 222 ? -2.901 -1.286 -2.959 1.00 98.06 222 LEU A N 1
ATOM 1727 C CA . LEU A 1 222 ? -3.563 -0.135 -3.553 1.00 98.06 222 LEU A CA 1
ATOM 1728 C C . LEU A 1 222 ? -2.889 1.146 -3.071 1.00 98.06 222 LEU A C 1
ATOM 1730 O O . LEU A 1 222 ? -2.459 1.232 -1.920 1.00 98.06 222 LEU A O 1
ATOM 1734 N N . LEU A 1 223 ? -2.836 2.143 -3.947 1.00 96.75 223 LEU A N 1
ATOM 1735 C CA . LEU A 1 223 ? -2.217 3.437 -3.701 1.00 96.75 223 LEU A CA 1
ATOM 1736 C C . LEU A 1 223 ? -3.205 4.564 -3.997 1.00 96.75 223 LEU A C 1
ATOM 1738 O O . LEU A 1 223 ? -3.760 4.645 -5.093 1.00 96.75 223 LEU A O 1
ATOM 1742 N N . GLY A 1 224 ? -3.312 5.504 -3.062 1.00 96.81 224 GLY A N 1
ATOM 1743 C CA . GLY A 1 224 ? -3.777 6.860 -3.332 1.00 96.81 224 GLY A CA 1
ATOM 1744 C C . GLY A 1 224 ? -2.827 7.900 -2.746 1.00 96.81 224 GLY A C 1
ATOM 1745 O O . GLY A 1 224 ? -2.224 7.689 -1.699 1.00 96.81 224 GLY A O 1
ATOM 1746 N N . SER A 1 225 ? -2.642 9.035 -3.412 1.00 94.75 225 SER A N 1
ATOM 1747 C CA . SER A 1 225 ? -1.808 10.134 -2.899 1.00 94.75 225 SER A CA 1
ATOM 1748 C C . SER A 1 225 ? -2.427 11.494 -3.184 1.00 94.75 225 SER A C 1
ATOM 1750 O O . SER A 1 225 ? -3.306 11.618 -4.039 1.00 94.75 225 SER A O 1
ATOM 1752 N N . ASN A 1 226 ? -1.932 12.518 -2.481 1.00 92.94 226 ASN A N 1
ATOM 1753 C CA . ASN A 1 226 ? -2.432 13.894 -2.552 1.00 92.94 226 ASN A CA 1
ATOM 1754 C C . ASN A 1 226 ? -3.925 13.983 -2.193 1.00 92.94 226 ASN A C 1
ATOM 1756 O O . ASN A 1 226 ? -4.697 14.671 -2.856 1.00 92.94 226 ASN A O 1
ATOM 1760 N N . SER A 1 227 ? -4.320 13.239 -1.152 1.00 92.69 227 SER A N 1
ATOM 1761 C CA . SER A 1 227 ? -5.694 13.165 -0.638 1.00 92.69 227 SER A CA 1
ATOM 1762 C C . SER A 1 227 ? -6.752 12.833 -1.697 1.00 92.69 227 SER A C 1
ATOM 1764 O O . SER A 1 227 ? -7.861 13.356 -1.645 1.00 92.69 227 SER A O 1
ATOM 1766 N N . VAL A 1 228 ? -6.412 11.972 -2.660 1.00 96.06 228 VAL A N 1
ATOM 1767 C CA . VAL A 1 228 ? -7.344 11.503 -3.693 1.00 96.06 228 VAL A CA 1
ATOM 1768 C C . VAL A 1 228 ? -8.586 10.842 -3.085 1.00 96.06 228 VAL A C 1
ATOM 1770 O O . VAL A 1 228 ? -8.495 10.112 -2.097 1.00 96.06 228 VAL A O 1
ATOM 1773 N N . HIS A 1 229 ? -9.742 11.066 -3.707 1.00 97.19 229 HIS A N 1
ATOM 1774 C CA . HIS A 1 229 ? -10.959 10.307 -3.447 1.00 97.19 229 HIS A CA 1
ATOM 1775 C C . HIS A 1 229 ? -11.151 9.314 -4.589 1.00 97.19 229 HIS A C 1
ATOM 1777 O O . HIS A 1 229 ? -11.236 9.707 -5.754 1.00 97.19 229 HIS A O 1
ATOM 1783 N N . ALA A 1 230 ? -11.189 8.023 -4.284 1.00 98.06 230 ALA A N 1
ATOM 1784 C CA . ALA A 1 230 ? -11.254 6.999 -5.317 1.00 98.06 230 ALA A CA 1
ATOM 1785 C C . ALA A 1 230 ? -12.096 5.803 -4.892 1.00 98.06 230 ALA A C 1
ATOM 1787 O O . ALA A 1 230 ? -12.214 5.493 -3.708 1.00 98.06 230 ALA A O 1
ATOM 1788 N N . HIS A 1 231 ? -12.651 5.113 -5.877 1.00 98.50 231 HIS A N 1
ATOM 1789 C CA . HIS A 1 231 ? -13.212 3.783 -5.721 1.00 98.50 231 HIS A CA 1
ATOM 1790 C C . HIS A 1 231 ? -12.283 2.767 -6.394 1.00 98.50 231 HIS A C 1
ATOM 1792 O O . HIS A 1 231 ? -11.757 3.022 -7.480 1.00 98.50 231 HIS A O 1
ATOM 1798 N N . PHE A 1 232 ? -12.102 1.625 -5.741 1.00 98.62 232 PHE A N 1
ATOM 1799 C CA . PHE A 1 232 ? -11.428 0.446 -6.271 1.00 98.62 232 PHE A CA 1
ATOM 1800 C C . PHE A 1 232 ? -12.405 -0.719 -6.318 1.00 98.62 232 PHE A C 1
ATOM 1802 O O . PHE A 1 232 ? -13.242 -0.856 -5.423 1.00 98.62 232 PHE A O 1
ATOM 1809 N N . ASP A 1 233 ? -12.285 -1.546 -7.348 1.00 98.25 233 ASP A N 1
ATOM 1810 C CA . ASP A 1 233 ? -13.186 -2.669 -7.577 1.00 98.25 233 ASP A CA 1
ATOM 1811 C C . ASP A 1 233 ? -12.528 -3.747 -8.461 1.00 98.25 233 ASP A C 1
ATOM 1813 O O . ASP A 1 233 ? -11.480 -3.496 -9.068 1.00 98.25 233 ASP A O 1
ATOM 1817 N N . ASP A 1 234 ? -13.128 -4.941 -8.505 1.00 97.25 234 ASP A N 1
ATOM 1818 C CA . ASP A 1 234 ? -12.719 -6.104 -9.305 1.00 97.25 234 ASP A CA 1
ATOM 1819 C C . ASP A 1 234 ? -11.202 -6.363 -9.280 1.00 97.25 234 ASP A C 1
ATOM 1821 O O . ASP A 1 234 ? -10.544 -6.524 -10.312 1.00 97.25 234 ASP A O 1
ATOM 1825 N N . ILE A 1 235 ? -10.618 -6.382 -8.084 1.00 98.19 235 ILE A N 1
ATOM 1826 C CA . ILE A 1 235 ? -9.185 -6.621 -7.924 1.00 98.19 235 ILE A CA 1
ATOM 1827 C C . ILE A 1 235 ? -8.914 -8.096 -8.159 1.00 98.19 235 ILE A C 1
ATOM 1829 O O . ILE A 1 235 ? -9.536 -8.938 -7.512 1.00 98.19 235 ILE A O 1
ATOM 1833 N N . THR A 1 236 ? -7.953 -8.425 -9.019 1.00 98.12 236 THR A N 1
ATOM 1834 C CA . THR A 1 236 ? -7.536 -9.810 -9.240 1.00 98.12 236 THR A CA 1
ATOM 1835 C C . THR A 1 236 ? -6.038 -9.992 -9.046 1.00 98.12 236 THR A C 1
ATOM 1837 O O . THR A 1 236 ? -5.221 -9.167 -9.457 1.00 98.12 236 THR A O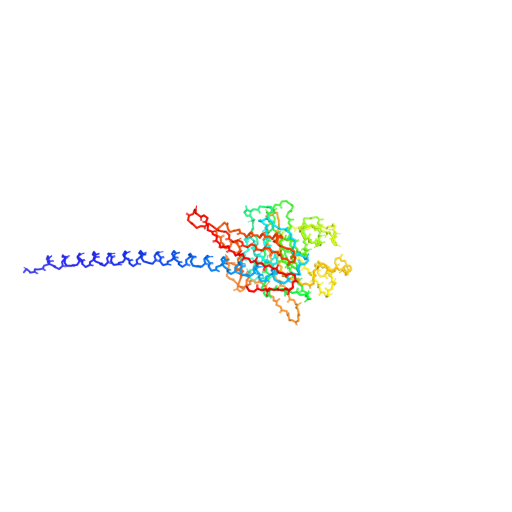 1
ATOM 1840 N N . LEU A 1 237 ? -5.676 -11.100 -8.404 1.00 98.19 237 LEU A N 1
ATOM 1841 C CA . LEU A 1 237 ? -4.299 -11.542 -8.240 1.00 98.19 237 LEU A CA 1
ATOM 1842 C C . LEU A 1 237 ? -4.173 -12.979 -8.727 1.00 98.19 237 LEU A C 1
ATOM 1844 O O . LEU A 1 237 ? -4.896 -13.852 -8.256 1.00 98.19 237 LEU A O 1
ATOM 1848 N N . THR A 1 238 ? -3.230 -13.226 -9.631 1.00 98.12 238 THR A N 1
ATOM 1849 C CA . THR A 1 238 ? -2.916 -14.564 -10.138 1.00 98.12 238 THR A CA 1
ATOM 1850 C C . THR A 1 238 ? -1.434 -14.870 -9.958 1.00 98.12 238 THR A C 1
ATOM 1852 O O . THR A 1 238 ? -0.608 -14.258 -10.624 1.00 98.12 238 THR A O 1
ATOM 1855 N N . THR A 1 239 ? -1.106 -15.832 -9.093 1.00 92.88 239 THR A N 1
ATOM 1856 C CA . THR A 1 239 ? 0.262 -16.360 -8.838 1.00 92.88 239 THR A CA 1
ATOM 1857 C C . THR A 1 239 ? 0.371 -17.864 -9.151 1.00 92.88 239 THR A C 1
ATOM 1859 O O . THR A 1 239 ? 1.388 -18.506 -8.915 1.00 92.88 239 THR A O 1
ATOM 1862 N N . GLY A 1 240 ? -0.720 -18.449 -9.656 1.00 90.69 240 GLY A N 1
ATOM 1863 C CA . GLY A 1 240 ? -0.911 -19.880 -9.925 1.00 90.69 240 GLY A CA 1
ATOM 1864 C C . GLY A 1 240 ? -2.383 -20.282 -9.784 1.00 90.69 240 GLY A C 1
ATOM 1865 O O . GLY A 1 240 ? -2.890 -21.122 -10.520 1.00 90.69 240 GLY A O 1
ATOM 1866 N N . SER A 1 241 ? -3.099 -19.613 -8.880 1.00 92.88 241 SER A N 1
ATOM 1867 C CA . SER A 1 241 ? -4.564 -19.542 -8.827 1.00 92.88 241 SER A CA 1
ATOM 1868 C C . SER A 1 241 ? -4.991 -18.079 -8.787 1.00 92.88 241 SER A C 1
ATOM 1870 O O . SER A 1 241 ? -4.188 -17.223 -8.413 1.00 92.88 241 SER A O 1
ATOM 1872 N N . THR A 1 242 ? -6.231 -17.797 -9.180 1.00 96.50 242 THR A N 1
ATOM 1873 C CA . THR A 1 242 ? -6.776 -16.437 -9.181 1.00 96.50 242 THR A CA 1
ATOM 1874 C C . THR A 1 242 ? -7.593 -16.188 -7.920 1.00 96.50 242 THR A C 1
ATOM 1876 O O . THR A 1 242 ? -8.545 -16.915 -7.637 1.00 96.50 242 THR A O 1
ATOM 1879 N N . THR A 1 243 ? -7.234 -15.134 -7.196 1.00 95.75 243 THR A N 1
ATOM 1880 C CA . THR A 1 243 ? -8.028 -14.560 -6.106 1.00 95.75 243 THR A CA 1
ATOM 1881 C C . THR A 1 243 ? -8.660 -13.264 -6.593 1.00 95.75 243 THR A C 1
ATOM 1883 O O . THR A 1 243 ? -8.016 -12.500 -7.317 1.00 95.75 243 THR A O 1
ATOM 1886 N N . THR A 1 244 ? -9.907 -13.008 -6.196 1.00 96.38 244 THR A N 1
ATOM 1887 C CA . THR A 1 244 ? -10.660 -11.820 -6.610 1.00 96.38 244 THR A CA 1
ATOM 1888 C C . THR A 1 244 ? -11.308 -11.135 -5.415 1.00 96.38 244 THR A C 1
ATOM 1890 O O . THR A 1 244 ? -11.854 -1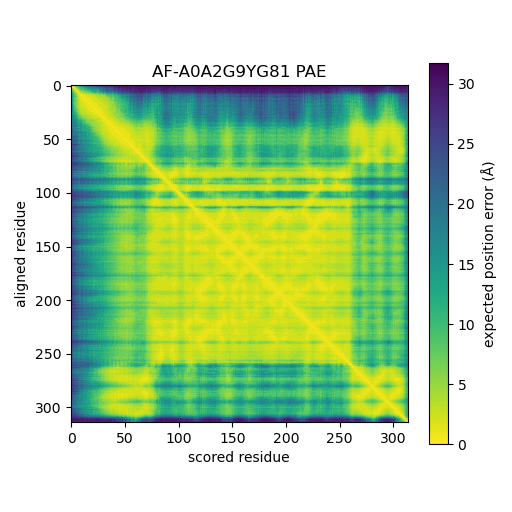1.809 -4.542 1.00 96.38 244 THR A O 1
ATOM 1893 N N . TRP A 1 245 ? -11.276 -9.803 -5.405 1.00 96.75 245 TRP A N 1
ATOM 1894 C CA . TRP A 1 245 ? -11.974 -8.959 -4.438 1.00 96.75 245 TRP A CA 1
ATOM 1895 C C . TRP A 1 245 ? -12.845 -7.938 -5.177 1.00 96.75 245 TRP A C 1
ATOM 1897 O O . TRP A 1 245 ? -12.326 -7.006 -5.788 1.00 96.75 245 TRP A O 1
ATOM 1907 N N . ASN A 1 246 ? -14.161 -8.138 -5.105 1.00 96.06 246 ASN A N 1
ATOM 1908 C CA . ASN A 1 246 ? -15.202 -7.235 -5.613 1.00 96.06 246 ASN A CA 1
ATOM 1909 C C . ASN A 1 246 ? -15.985 -6.532 -4.489 1.00 96.06 246 ASN A C 1
ATOM 1911 O O . ASN A 1 246 ? -16.852 -5.714 -4.740 1.00 96.06 246 ASN A O 1
ATOM 1915 N N . PHE A 1 247 ? -15.719 -6.870 -3.224 1.00 96.38 247 PHE A N 1
ATOM 1916 C CA . PHE A 1 247 ? -16.292 -6.219 -2.036 1.00 96.38 247 PHE A CA 1
ATOM 1917 C C . PHE A 1 247 ? -17.817 -6.345 -1.837 1.00 96.38 247 PHE A C 1
ATOM 1919 O O . PHE A 1 247 ? -18.371 -5.858 -0.848 1.00 96.38 247 PHE A O 1
ATOM 1926 N N . ASP A 1 248 ? -18.516 -7.042 -2.730 1.00 95.88 248 ASP A N 1
ATOM 1927 C CA . ASP A 1 248 ? -19.978 -7.180 -2.730 1.00 95.88 248 ASP A CA 1
ATOM 1928 C C . ASP A 1 248 ? -20.540 -7.933 -1.519 1.00 95.88 248 ASP A C 1
ATOM 1930 O O . ASP A 1 248 ? -21.686 -7.719 -1.120 1.00 95.88 248 ASP A O 1
ATOM 1934 N N . ALA A 1 249 ? -19.734 -8.814 -0.927 1.00 93.75 249 ALA A N 1
ATOM 1935 C CA . ALA A 1 249 ? -20.097 -9.574 0.265 1.00 93.75 249 ALA A CA 1
ATOM 1936 C C . ALA A 1 249 ? -19.676 -8.888 1.578 1.00 93.75 249 ALA A C 1
ATOM 1938 O O . ALA A 1 249 ? -20.042 -9.369 2.651 1.00 93.75 249 ALA A O 1
ATOM 1939 N N . ASP A 1 250 ? -18.916 -7.791 1.509 1.00 95.06 250 ASP A N 1
ATOM 1940 C CA . ASP A 1 250 ? -18.393 -7.110 2.688 1.00 95.06 250 ASP A CA 1
ATOM 1941 C C . ASP A 1 250 ? -19.396 -6.113 3.299 1.00 95.06 250 ASP A C 1
ATOM 1943 O O . ASP A 1 250 ? -20.290 -5.568 2.640 1.00 95.06 250 ASP A O 1
ATOM 1947 N N . THR A 1 251 ? -19.227 -5.841 4.595 1.00 95.44 251 THR A N 1
ATOM 1948 C CA . THR A 1 251 ? -20.066 -4.897 5.342 1.00 95.44 251 THR A CA 1
ATOM 1949 C C . THR A 1 251 ? -19.727 -3.451 4.982 1.00 95.44 251 THR A C 1
ATOM 1951 O O . THR A 1 251 ? -18.606 -2.984 5.175 1.00 95.44 251 THR A O 1
ATOM 1954 N N . VAL A 1 252 ? -20.723 -2.696 4.513 1.00 96.31 252 VAL A N 1
ATOM 1955 C CA . VAL A 1 252 ? -20.585 -1.263 4.210 1.00 96.31 252 VAL A CA 1
ATOM 1956 C C . VAL A 1 252 ? -20.175 -0.470 5.457 1.00 96.31 252 VAL A C 1
ATOM 1958 O O . VAL A 1 252 ? -20.834 -0.540 6.491 1.00 96.31 252 VAL A O 1
ATOM 1961 N N . GLY A 1 253 ? -19.142 0.365 5.321 1.00 93.62 253 GLY A N 1
ATOM 1962 C CA . GLY A 1 253 ? -18.601 1.224 6.379 1.00 93.62 253 GLY A CA 1
ATOM 1963 C C . GLY A 1 253 ? -17.375 0.656 7.101 1.00 93.62 253 GLY A C 1
ATOM 1964 O O . GLY A 1 253 ? -16.680 1.420 7.790 1.00 93.62 253 GLY A O 1
ATOM 1965 N N . ASP A 1 254 ? -17.082 -0.626 6.882 1.00 92.81 254 ASP A N 1
ATOM 1966 C CA . ASP A 1 254 ? -15.957 -1.345 7.475 1.00 92.81 254 ASP A CA 1
ATOM 1967 C C . ASP A 1 254 ? -14.805 -1.517 6.473 1.00 92.81 254 ASP A C 1
ATOM 1969 O O . ASP A 1 254 ? -14.946 -1.263 5.273 1.00 92.81 254 ASP A O 1
ATOM 1973 N N . VAL A 1 255 ? -13.635 -1.910 6.977 1.00 91.44 255 VAL A N 1
ATOM 1974 C CA . VAL A 1 255 ? -12.529 -2.392 6.137 1.00 91.44 255 VAL A CA 1
ATOM 1975 C C . VAL A 1 255 ? -12.925 -3.779 5.601 1.00 91.44 255 VAL A C 1
ATOM 1977 O O . VAL A 1 255 ? -13.523 -4.545 6.358 1.00 91.44 255 VAL A O 1
ATOM 1980 N N . PRO A 1 256 ? -12.623 -4.131 4.335 1.00 92.88 256 PRO A N 1
ATOM 1981 C CA . PRO A 1 256 ? -12.944 -5.456 3.812 1.00 92.88 256 PRO A CA 1
ATOM 1982 C C . PRO A 1 256 ? -12.354 -6.586 4.658 1.00 92.88 256 PRO A C 1
ATOM 1984 O O . PRO A 1 256 ? -11.247 -6.475 5.202 1.00 92.88 256 PRO A O 1
ATOM 1987 N N . GLN A 1 257 ? -13.058 -7.713 4.723 1.00 84.94 257 GLN A N 1
ATOM 1988 C CA . GLN A 1 257 ? -12.600 -8.857 5.496 1.00 84.94 257 GLN A CA 1
ATOM 1989 C C . GLN A 1 257 ? -11.246 -9.363 4.966 1.00 84.94 257 GLN A C 1
ATOM 1991 O O . GLN A 1 257 ? -11.051 -9.579 3.771 1.00 84.94 257 GLN A O 1
ATOM 1996 N N . GLY A 1 258 ? -10.282 -9.563 5.870 1.00 84.00 258 GLY A N 1
ATOM 1997 C CA . GLY A 1 258 ? -8.938 -10.048 5.529 1.00 84.00 258 GLY A CA 1
ATOM 1998 C C . GLY A 1 258 ? -7.982 -8.983 4.981 1.00 84.00 258 GLY A C 1
ATOM 1999 O O . GLY A 1 258 ? -6.794 -9.266 4.846 1.00 84.00 258 GLY A O 1
ATOM 2000 N N . TRP A 1 259 ? -8.469 -7.767 4.720 1.00 89.00 259 TRP A N 1
ATOM 2001 C CA . TRP A 1 259 ? -7.635 -6.603 4.396 1.00 89.00 259 TRP A CA 1
ATOM 2002 C C . TRP A 1 259 ? -7.166 -5.852 5.647 1.00 89.00 259 TRP A C 1
ATOM 2004 O O . TRP A 1 259 ? -6.273 -5.007 5.578 1.00 89.00 259 TRP A O 1
ATOM 2014 N N . GLU A 1 260 ? -7.743 -6.172 6.806 1.00 78.94 260 GLU A N 1
ATOM 2015 C CA . GLU A 1 260 ? -7.271 -5.697 8.100 1.00 78.94 260 GLU A CA 1
ATOM 2016 C C . GLU A 1 260 ? -5.868 -6.249 8.384 1.00 78.94 260 GLU A C 1
ATOM 2018 O O . GLU A 1 260 ? -5.678 -7.441 8.629 1.00 78.94 260 GLU A O 1
ATOM 2023 N N . ARG A 1 261 ? -4.874 -5.360 8.381 1.00 74.44 261 ARG A N 1
ATOM 2024 C CA . ARG A 1 261 ? -3.523 -5.652 8.855 1.00 74.44 261 ARG A CA 1
ATOM 2025 C C . ARG A 1 261 ? -3.208 -4.726 10.010 1.00 74.44 261 ARG A C 1
ATOM 2027 O O . ARG A 1 261 ? -3.251 -3.509 9.852 1.00 74.44 261 ARG A O 1
ATOM 2034 N N . PHE A 1 262 ? -2.843 -5.329 11.133 1.00 68.75 262 PHE A N 1
ATOM 2035 C CA . PHE A 1 262 ? -2.313 -4.606 12.273 1.00 68.75 262 PHE A CA 1
ATOM 2036 C C . PHE A 1 262 ? -1.100 -3.768 11.862 1.00 68.75 262 PHE A C 1
ATOM 2038 O O . PHE A 1 262 ? -0.161 -4.260 11.238 1.00 68.75 262 PHE A O 1
ATOM 2045 N N . SER A 1 263 ? -1.138 -2.491 12.204 1.00 76.06 263 SER A N 1
ATOM 2046 C CA . SER A 1 263 ? -0.162 -1.497 11.793 1.00 76.06 263 SER A CA 1
ATOM 2047 C C . SER A 1 263 ? 0.145 -0.520 12.920 1.00 76.06 263 SER A C 1
ATOM 2049 O O . SER A 1 263 ? -0.568 -0.445 13.922 1.00 76.06 263 SER A O 1
ATOM 2051 N N . LEU A 1 264 ? 1.188 0.289 12.727 1.00 80.25 264 LEU A N 1
ATOM 2052 C CA . LEU A 1 264 ? 1.479 1.420 13.610 1.00 80.25 264 LEU A CA 1
ATOM 2053 C C . LEU A 1 264 ? 0.285 2.384 13.726 1.00 80.25 264 LEU A C 1
ATOM 2055 O O . LEU A 1 264 ? 0.086 2.972 14.779 1.00 80.25 264 LEU A O 1
ATOM 2059 N N . TYR A 1 265 ? -0.554 2.499 12.693 1.00 77.06 265 TYR A N 1
ATOM 2060 C CA . TYR A 1 265 ? -1.707 3.405 12.683 1.00 77.06 265 TYR A CA 1
ATOM 2061 C C . TYR A 1 265 ? -2.896 2.910 13.519 1.00 77.06 265 TYR A C 1
ATOM 2063 O O . TYR A 1 265 ? -3.796 3.694 13.816 1.00 77.06 265 TYR A O 1
ATOM 2071 N N . ASP A 1 266 ? -2.890 1.640 13.940 1.00 81.06 266 ASP A N 1
ATOM 2072 C CA . ASP A 1 266 ? -3.865 1.104 14.899 1.00 81.06 266 ASP A CA 1
ATOM 2073 C C . ASP A 1 266 ? -3.515 1.468 16.350 1.00 81.06 266 ASP A C 1
ATOM 2075 O O . ASP A 1 266 ? -4.343 1.336 17.260 1.00 81.06 266 ASP A O 1
ATOM 2079 N N . LEU A 1 267 ? -2.285 1.937 16.577 1.00 83.62 267 LEU A N 1
ATOM 2080 C CA . LEU A 1 267 ? -1.867 2.535 17.832 1.00 83.62 267 LEU A CA 1
ATOM 2081 C C . LEU A 1 267 ? -2.196 4.042 17.800 1.00 83.62 267 LEU A C 1
ATOM 2083 O O . LEU A 1 267 ? -1.867 4.723 16.826 1.00 83.62 267 LEU A O 1
ATOM 2087 N N . PRO A 1 268 ? -2.829 4.611 18.844 1.00 84.44 268 PRO A N 1
ATOM 2088 C CA . PRO A 1 268 ? -3.099 6.048 18.888 1.00 84.44 268 PRO A CA 1
ATOM 2089 C C . PRO A 1 268 ? -1.792 6.844 18.819 1.00 84.44 268 PRO A C 1
ATOM 2091 O O . PRO A 1 268 ? -0.917 6.641 19.654 1.00 84.44 268 PRO A O 1
ATOM 2094 N N . GLY A 1 269 ? -1.644 7.720 17.820 1.00 84.38 269 GLY A N 1
ATOM 2095 C CA . GLY A 1 269 ? -0.392 8.459 17.605 1.00 84.38 269 GLY A CA 1
ATOM 2096 C C . GLY A 1 269 ? 0.819 7.556 17.339 1.00 84.38 269 GLY A C 1
ATOM 2097 O O . GLY A 1 269 ? 1.939 7.946 17.647 1.00 84.38 269 GLY A O 1
ATOM 2098 N N . GLY A 1 270 ? 0.589 6.337 16.842 1.00 87.12 270 GLY A N 1
ATOM 2099 C CA . GLY A 1 270 ? 1.614 5.313 16.719 1.00 87.12 270 GLY A CA 1
ATOM 2100 C C . GLY A 1 270 ? 2.767 5.695 15.795 1.00 87.12 270 GLY A C 1
ATOM 2101 O O . GLY A 1 270 ? 2.556 6.136 14.665 1.00 87.12 270 GLY A O 1
ATOM 2102 N N . GLU A 1 271 ? 3.989 5.461 16.261 1.00 89.31 271 GLU A N 1
ATOM 2103 C CA . GLU A 1 271 ? 5.230 5.700 15.526 1.00 89.31 271 GLU A CA 1
ATOM 2104 C C 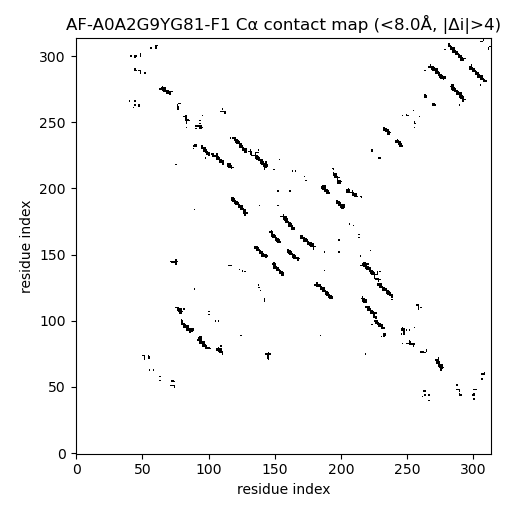. GLU A 1 271 ? 6.196 4.525 15.738 1.00 89.31 271 GLU A C 1
ATOM 2106 O O . GLU A 1 271 ? 6.268 3.957 16.826 1.00 89.31 271 GLU A O 1
ATOM 2111 N N . GLY A 1 272 ? 6.938 4.145 14.696 1.00 89.88 272 GLY A N 1
ATOM 2112 C CA . GLY A 1 272 ? 7.985 3.125 14.758 1.00 89.88 272 GLY A CA 1
ATOM 2113 C C . GLY A 1 272 ? 9.340 3.730 14.404 1.00 89.88 272 GLY A C 1
ATOM 2114 O O . GLY A 1 272 ? 9.474 4.340 13.343 1.00 89.88 272 GLY A O 1
ATOM 2115 N N . LYS A 1 273 ? 10.332 3.557 15.281 1.00 93.12 273 LYS A N 1
ATOM 2116 C CA . LYS A 1 273 ? 11.698 4.077 15.145 1.00 93.12 273 LYS A CA 1
ATOM 2117 C C . LYS A 1 273 ? 12.721 2.950 15.137 1.00 93.12 273 LYS A C 1
ATOM 2119 O O . LYS A 1 273 ? 12.766 2.126 16.050 1.00 93.12 273 LYS A O 1
ATOM 2124 N N . LEU A 1 274 ? 13.569 2.951 14.120 1.00 93.19 274 LEU A N 1
ATOM 2125 C CA . LEU A 1 274 ? 14.677 2.033 13.929 1.00 93.19 274 LEU A CA 1
ATOM 2126 C C . LEU A 1 274 ? 16.002 2.799 13.965 1.00 93.19 274 LEU A C 1
ATOM 2128 O O . LEU A 1 274 ? 16.266 3.668 13.131 1.00 93.19 274 LEU A O 1
ATOM 2132 N N . THR A 1 275 ? 16.868 2.394 14.887 1.00 95.00 275 THR A N 1
ATOM 2133 C CA . THR A 1 275 ? 18.251 2.858 14.983 1.00 95.00 275 THR A CA 1
ATOM 2134 C C . THR A 1 275 ? 19.193 1.684 14.749 1.00 95.00 275 THR A C 1
ATOM 2136 O O . THR A 1 275 ? 19.110 0.660 15.427 1.00 95.00 275 THR A O 1
ATOM 2139 N N . ILE A 1 276 ? 20.095 1.836 13.781 1.00 93.69 276 ILE A N 1
ATOM 2140 C CA . ILE A 1 276 ? 21.165 0.885 13.475 1.00 93.69 276 ILE A CA 1
ATOM 2141 C C . ILE A 1 276 ? 22.473 1.654 13.554 1.00 93.69 276 ILE A C 1
ATOM 2143 O O . ILE A 1 276 ? 22.667 2.637 12.843 1.00 93.69 276 ILE A O 1
ATOM 2147 N N . GLU A 1 277 ? 23.390 1.196 14.389 1.00 94.75 277 GLU A N 1
ATOM 2148 C CA . GLU A 1 277 ? 24.703 1.816 14.520 1.00 94.75 277 GLU A CA 1
ATOM 2149 C C . GLU A 1 277 ? 25.802 0.766 14.611 1.00 94.75 277 GLU A C 1
ATOM 2151 O O . GLU A 1 277 ? 25.592 -0.356 15.079 1.00 94.75 277 GLU A O 1
ATOM 2156 N N . ASN A 1 278 ? 26.999 1.131 14.162 1.00 92.31 278 ASN A N 1
ATOM 2157 C CA . ASN A 1 278 ? 28.173 0.291 14.354 1.00 92.31 278 ASN A CA 1
ATOM 2158 C C . ASN A 1 278 ? 28.505 0.237 15.850 1.00 92.31 278 ASN A C 1
ATOM 2160 O O . ASN A 1 278 ? 28.683 1.276 16.482 1.00 92.31 278 ASN A O 1
ATOM 2164 N N . TYR A 1 279 ? 28.591 -0.973 16.399 1.00 91.50 279 TYR A N 1
ATOM 2165 C CA . TYR A 1 279 ? 28.918 -1.200 17.807 1.00 91.50 279 TYR A CA 1
ATOM 2166 C C . TYR A 1 279 ? 30.371 -1.646 17.978 1.00 91.50 279 TYR A C 1
ATOM 2168 O O . TYR A 1 279 ? 31.077 -1.164 18.860 1.00 91.50 279 TYR A O 1
ATOM 2176 N N . HIS A 1 280 ? 30.815 -2.549 17.105 1.00 90.00 280 HIS A N 1
ATOM 2177 C CA . HIS A 1 280 ? 32.186 -3.038 17.006 1.00 90.00 280 HIS A CA 1
ATOM 2178 C C . HIS A 1 280 ? 32.451 -3.499 15.561 1.00 90.00 280 HIS A C 1
ATOM 2180 O O . HIS A 1 280 ? 31.517 -3.626 14.767 1.00 90.00 280 HIS A O 1
ATOM 2186 N N . ASP A 1 281 ? 33.702 -3.788 15.211 1.00 88.88 281 ASP A N 1
ATOM 2187 C CA . ASP A 1 281 ? 34.044 -4.452 13.949 1.00 88.88 281 ASP A CA 1
ATOM 2188 C C . ASP A 1 281 ? 33.211 -5.727 13.767 1.00 88.88 281 ASP A C 1
ATOM 2190 O O . ASP A 1 281 ? 33.182 -6.590 14.649 1.00 88.88 281 ASP A O 1
ATOM 2194 N N . GLY A 1 282 ? 32.497 -5.808 12.640 1.00 87.62 282 GLY A N 1
ATOM 2195 C CA . GLY A 1 282 ? 31.606 -6.923 12.314 1.00 87.62 282 GLY A CA 1
ATOM 2196 C C . GLY A 1 282 ? 30.341 -7.021 13.179 1.00 87.62 282 GLY A C 1
ATOM 2197 O O . GLY A 1 282 ? 29.642 -8.028 13.089 1.00 87.62 282 GLY A O 1
ATOM 2198 N N . ILE A 1 283 ? 30.026 -6.019 14.017 1.00 92.12 283 ILE A N 1
ATOM 2199 C CA . ILE A 1 283 ? 28.843 -6.011 14.894 1.00 92.12 283 ILE A CA 1
ATOM 2200 C C . ILE A 1 283 ? 28.109 -4.668 14.828 1.00 92.12 283 ILE A C 1
ATOM 2202 O O . ILE A 1 283 ? 28.665 -3.598 15.085 1.00 92.12 283 ILE A O 1
ATOM 2206 N N . LYS A 1 284 ? 26.804 -4.731 14.576 1.00 92.56 284 LYS A N 1
ATOM 2207 C CA . LYS A 1 284 ? 25.889 -3.587 14.623 1.00 92.56 284 LYS A CA 1
ATOM 2208 C C . LYS A 1 284 ? 24.952 -3.714 15.811 1.00 92.56 284 LYS A C 1
ATOM 2210 O O . LYS A 1 284 ? 24.481 -4.806 16.110 1.00 92.56 284 LYS A O 1
ATOM 2215 N N . LYS A 1 285 ? 24.652 -2.604 16.477 1.00 94.12 285 LYS A N 1
ATOM 2216 C CA . LYS A 1 285 ? 23.570 -2.528 17.459 1.00 94.12 285 LYS A CA 1
ATOM 2217 C C . LYS A 1 285 ? 22.304 -2.088 16.740 1.00 94.12 285 LYS A C 1
ATOM 2219 O O . LYS A 1 285 ? 22.309 -1.073 16.048 1.00 94.12 285 LYS A O 1
ATOM 2224 N N . VAL A 1 286 ? 21.235 -2.851 16.921 1.00 94.25 286 VAL A N 1
ATOM 2225 C CA . VAL A 1 286 ? 19.907 -2.573 16.376 1.00 94.25 286 VAL A CA 1
ATOM 2226 C C . VAL A 1 286 ? 18.980 -2.251 17.535 1.00 94.25 286 VAL A C 1
ATOM 2228 O O . VAL A 1 286 ? 18.874 -3.024 18.488 1.00 94.25 286 VAL A O 1
ATOM 2231 N N . GLN A 1 287 ? 18.315 -1.104 17.462 1.00 95.44 287 GLN A N 1
ATOM 2232 C CA . GLN A 1 287 ? 17.290 -0.689 18.409 1.00 95.44 287 GLN A CA 1
ATOM 2233 C C . GLN A 1 287 ? 15.997 -0.415 17.654 1.00 95.44 287 GLN A C 1
ATOM 2235 O O . GLN A 1 287 ? 15.981 0.389 16.727 1.00 95.44 287 GLN A O 1
ATOM 2240 N N . ILE A 1 288 ? 14.929 -1.082 18.072 1.00 94.94 288 ILE A N 1
ATOM 2241 C CA . ILE A 1 288 ? 13.590 -0.942 17.507 1.00 94.94 288 ILE A CA 1
ATOM 2242 C C . ILE A 1 288 ? 12.706 -0.402 18.618 1.00 94.94 288 ILE A C 1
ATOM 2244 O O . ILE A 1 288 ? 12.691 -0.954 19.718 1.00 94.94 288 ILE A O 1
ATOM 2248 N N . GLU A 1 289 ? 11.977 0.668 18.353 1.00 95.69 289 GLU A N 1
ATOM 2249 C CA . GLU A 1 289 ? 11.069 1.274 19.313 1.00 95.69 289 GLU A CA 1
ATOM 2250 C C . GLU A 1 289 ? 9.720 1.552 18.654 1.00 95.69 289 GLU A C 1
ATOM 2252 O O . GLU A 1 289 ? 9.652 2.220 17.629 1.00 95.69 289 GLU A O 1
ATOM 2257 N N . VAL A 1 290 ? 8.646 1.024 19.239 1.00 94.44 290 VAL A N 1
ATOM 2258 C CA . VAL A 1 290 ? 7.270 1.384 18.877 1.00 94.44 290 VAL A CA 1
ATOM 2259 C C . VAL A 1 290 ? 6.725 2.287 19.966 1.00 94.44 290 VAL A C 1
ATOM 2261 O O . VAL A 1 290 ? 6.731 1.902 21.135 1.00 94.44 290 VAL A O 1
ATOM 2264 N N . ILE A 1 291 ? 6.247 3.463 19.579 1.00 93.94 291 ILE A N 1
ATOM 2265 C CA . ILE A 1 291 ? 5.734 4.520 20.449 1.00 93.94 291 ILE A CA 1
ATOM 2266 C C . ILE A 1 291 ? 4.244 4.702 20.166 1.00 93.94 291 ILE A C 1
ATOM 2268 O O . ILE A 1 291 ? 3.817 4.593 19.020 1.00 93.94 291 ILE A O 1
ATOM 2272 N N . TRP A 1 292 ? 3.444 4.960 21.198 1.00 94.50 292 TRP A N 1
ATOM 2273 C CA . TRP A 1 292 ? 2.036 5.336 21.065 1.00 94.50 292 TRP A CA 1
ATOM 2274 C C . TRP A 1 292 ? 1.553 6.172 22.251 1.00 94.50 292 TRP A C 1
ATOM 2276 O O . TRP A 1 292 ? 2.215 6.268 23.283 1.00 94.50 292 TRP A O 1
ATOM 2286 N N . GLU A 1 293 ? 0.362 6.748 22.128 1.00 91.00 293 GLU A N 1
ATOM 2287 C CA . GLU A 1 293 ? -0.292 7.537 23.163 1.00 91.00 293 GLU A CA 1
ATOM 2288 C C . GLU A 1 293 ? -1.379 6.728 23.896 1.00 91.00 293 GLU A C 1
ATOM 2290 O O . GLU A 1 293 ? -2.275 6.123 23.300 1.00 91.00 293 GLU A O 1
ATOM 2295 N N . GLU A 1 294 ? -1.337 6.740 25.227 1.00 88.75 294 GLU A N 1
ATOM 2296 C CA . GLU A 1 294 ? -2.369 6.194 26.107 1.00 88.75 294 GLU A CA 1
ATOM 2297 C C . GLU A 1 294 ? -2.735 7.250 27.157 1.00 88.75 294 GLU A C 1
ATOM 2299 O O . GLU A 1 294 ? -1.909 7.620 27.989 1.00 88.75 294 GLU A O 1
ATOM 2304 N N . GLU A 1 295 ? -3.981 7.739 27.119 1.00 85.06 295 GLU A N 1
ATOM 2305 C CA . GLU A 1 295 ? -4.505 8.741 28.067 1.00 85.06 295 GLU A CA 1
ATOM 2306 C C . GLU A 1 295 ? -3.654 10.029 28.137 1.00 85.06 295 GLU A C 1
ATOM 2308 O O . GLU A 1 295 ? -3.376 10.544 29.222 1.00 85.06 295 GLU A O 1
ATOM 2313 N N . GLY A 1 296 ? -3.205 10.549 26.987 1.00 83.31 296 GLY A N 1
ATOM 2314 C CA . GLY A 1 296 ? -2.363 11.751 26.945 1.00 83.31 296 GLY A CA 1
ATOM 2315 C C . GLY A 1 296 ? -0.904 11.512 27.334 1.00 83.31 296 GLY A C 1
ATOM 2316 O O . GLY A 1 296 ? -0.157 12.473 27.515 1.00 83.31 296 GLY A O 1
ATOM 2317 N N . LYS A 1 297 ? -0.490 10.253 27.532 1.00 88.38 297 LYS A N 1
ATOM 2318 C CA . LYS A 1 297 ? 0.881 9.887 27.898 1.00 88.38 297 LYS A CA 1
ATOM 2319 C C . LYS A 1 297 ? 1.495 8.996 26.841 1.00 88.38 297 LYS A C 1
ATOM 2321 O O . LYS A 1 297 ? 0.900 8.001 26.438 1.00 88.38 297 LYS A O 1
ATOM 2326 N N . GLU A 1 298 ? 2.733 9.304 26.498 1.00 93.44 298 GLU A N 1
ATOM 2327 C CA . GLU A 1 298 ? 3.548 8.441 25.661 1.00 93.44 298 GLU A CA 1
ATOM 2328 C C . GLU A 1 298 ? 3.823 7.099 26.362 1.00 93.44 298 GLU A C 1
ATOM 2330 O O . GLU A 1 298 ? 4.056 7.017 27.579 1.00 93.44 298 GLU A O 1
ATOM 2335 N N . LYS A 1 299 ? 3.757 6.032 25.575 1.00 95.25 299 LYS A N 1
ATOM 2336 C CA . LYS A 1 299 ? 4.129 4.661 25.900 1.00 95.25 299 LYS A CA 1
ATOM 2337 C C . LYS A 1 299 ? 5.046 4.160 24.801 1.00 95.25 299 LYS A C 1
ATOM 2339 O O . LYS A 1 299 ? 4.857 4.516 23.644 1.00 95.25 299 LYS A O 1
ATOM 2344 N N . SER A 1 300 ? 5.990 3.296 25.154 1.00 94.81 300 SER A N 1
ATOM 2345 C CA . SER A 1 300 ? 6.797 2.619 24.152 1.00 94.81 300 SER A CA 1
ATOM 2346 C C . SER A 1 300 ? 7.135 1.184 24.535 1.00 94.81 300 SER A C 1
ATOM 2348 O O . SER A 1 300 ? 7.136 0.805 25.711 1.00 94.81 300 SER A O 1
ATOM 2350 N N . VAL A 1 301 ? 7.403 0.377 23.510 1.00 95.50 301 VAL A N 1
ATOM 2351 C CA . VAL A 1 301 ? 8.093 -0.910 23.609 1.00 95.50 301 VAL A CA 1
ATOM 2352 C C . VAL A 1 301 ? 9.397 -0.755 22.854 1.00 95.50 301 VAL A C 1
ATOM 2354 O O . VAL A 1 301 ? 9.390 -0.414 21.674 1.00 95.50 301 VAL A O 1
ATOM 2357 N N . LYS A 1 302 ? 10.511 -1.015 23.539 1.00 94.94 302 LYS A N 1
ATOM 2358 C CA . LYS A 1 302 ? 11.852 -0.918 22.971 1.00 94.94 302 LYS A CA 1
ATOM 2359 C C . LYS A 1 302 ? 12.537 -2.272 23.006 1.00 94.94 302 LYS A C 1
ATOM 2361 O O . LYS A 1 302 ? 12.667 -2.882 24.066 1.00 94.94 302 LYS A O 1
ATOM 2366 N N . PHE A 1 303 ? 13.014 -2.708 21.853 1.00 93.19 303 PHE A N 1
ATOM 2367 C CA . PHE A 1 303 ? 13.849 -3.882 21.686 1.00 93.19 303 PHE A CA 1
ATOM 2368 C C . PHE A 1 303 ? 15.262 -3.443 21.298 1.00 93.19 303 PHE A C 1
ATOM 2370 O O . PHE A 1 303 ? 15.451 -2.490 20.545 1.00 93.19 303 PHE A O 1
ATOM 2377 N N . THR A 1 304 ? 16.288 -4.089 21.845 1.00 93.81 304 THR A N 1
ATOM 2378 C CA . THR A 1 304 ? 17.687 -3.811 21.497 1.00 93.81 304 THR A CA 1
ATOM 2379 C C . THR A 1 304 ? 18.438 -5.122 21.379 1.00 93.81 304 THR A C 1
ATOM 2381 O O . THR A 1 304 ? 18.348 -5.971 22.261 1.00 93.81 304 THR A O 1
ATOM 2384 N N . THR A 1 305 ? 19.182 -5.280 20.291 1.00 93.12 305 THR A N 1
ATOM 2385 C CA . THR A 1 305 ? 19.991 -6.467 20.024 1.00 93.12 305 THR A CA 1
ATOM 2386 C C . THR A 1 305 ? 21.273 -6.096 19.286 1.00 93.12 305 THR A C 1
ATOM 2388 O O . THR A 1 305 ? 21.432 -4.970 18.810 1.00 93.12 305 THR A O 1
ATOM 2391 N N . LEU A 1 306 ? 22.196 -7.046 19.198 1.00 92.38 306 LEU A N 1
ATOM 2392 C CA . LEU A 1 306 ? 23.400 -6.948 18.384 1.00 92.38 306 LEU A CA 1
ATOM 2393 C C . LEU A 1 306 ? 23.232 -7.874 17.188 1.00 92.38 306 LEU A C 1
ATOM 2395 O O . LEU A 1 306 ? 22.771 -8.987 17.375 1.00 92.38 306 LEU A O 1
ATOM 2399 N N . VAL A 1 307 ? 23.614 -7.441 15.992 1.00 88.88 307 VAL A N 1
ATOM 2400 C CA . VAL A 1 307 ? 23.670 -8.255 14.773 1.00 88.88 307 VAL A CA 1
ATOM 2401 C C . VAL A 1 307 ? 25.125 -8.382 14.359 1.00 88.88 307 VAL A C 1
ATOM 2403 O O . VAL A 1 307 ? 25.823 -7.372 14.292 1.00 88.88 307 VAL A O 1
ATOM 2406 N N . SER A 1 308 ? 25.589 -9.605 14.104 1.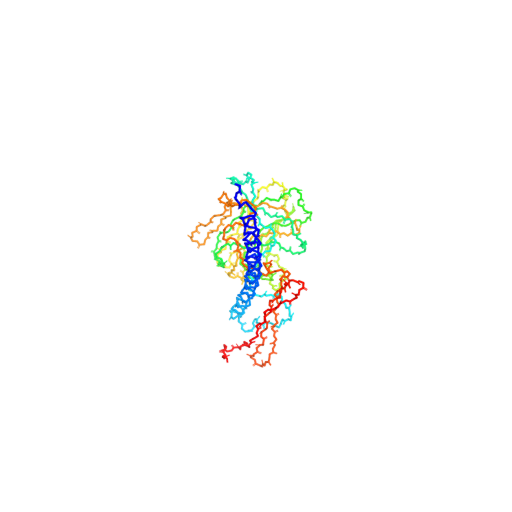00 86.88 308 SER A N 1
ATOM 2407 C CA . SER A 1 308 ? 26.968 -9.875 13.685 1.00 86.88 308 SER A CA 1
ATOM 2408 C C . SER A 1 308 ? 27.035 -10.266 12.209 1.00 86.88 308 SER A C 1
ATOM 2410 O O . SER A 1 308 ? 26.105 -10.876 11.681 1.00 86.88 308 SER A O 1
ATOM 2412 N N . GLU A 1 309 ? 28.157 -9.957 11.563 1.00 82.75 309 GLU A N 1
ATOM 2413 C CA . GLU A 1 309 ? 28.468 -10.357 10.185 1.00 82.75 309 GLU A CA 1
ATOM 2414 C C . GLU A 1 309 ? 28.483 -11.885 9.990 1.00 82.75 309 GLU A C 1
ATOM 2416 O O . GLU A 1 309 ? 28.205 -12.375 8.899 1.00 82.75 309 GLU A O 1
ATOM 2421 N N . TYR A 1 310 ? 28.735 -12.646 11.059 1.00 77.06 310 TYR A N 1
ATOM 2422 C CA . TYR A 1 310 ? 28.856 -14.107 11.043 1.00 77.06 310 TYR A CA 1
ATOM 2423 C C . TYR A 1 310 ? 27.600 -14.840 11.571 1.00 77.06 310 TYR A C 1
ATOM 2425 O O . TYR A 1 310 ? 27.645 -16.053 11.770 1.00 77.06 310 TYR A O 1
ATOM 2433 N N . GLY A 1 311 ? 26.480 -14.137 11.806 1.00 62.38 311 GLY A N 1
ATOM 2434 C CA . GLY A 1 311 ? 25.279 -14.676 12.476 1.00 62.38 311 GLY A CA 1
ATOM 2435 C C . GLY A 1 311 ? 25.306 -14.517 14.010 1.00 62.38 311 GLY A C 1
ATOM 2436 O O . GLY A 1 311 ? 26.346 -14.222 14.597 1.00 62.38 311 GLY A O 1
ATOM 2437 N N . LEU A 1 312 ? 24.150 -14.613 14.683 1.00 49.88 312 LEU A N 1
ATOM 2438 C CA . LEU A 1 312 ? 24.001 -14.209 16.095 1.00 49.88 312 LEU A CA 1
ATOM 2439 C C . LEU A 1 312 ? 24.601 -15.199 17.109 1.00 49.88 312 LEU A C 1
ATOM 2441 O O . LEU A 1 312 ? 24.279 -16.384 17.091 1.00 49.88 312 LEU A O 1
ATOM 2445 N N . ASN A 1 313 ? 25.365 -14.658 18.067 1.00 45.28 313 ASN A N 1
ATOM 2446 C CA . ASN A 1 313 ? 25.504 -15.217 19.414 1.00 45.28 313 ASN A CA 1
ATOM 2447 C C . ASN A 1 313 ? 24.377 -14.654 20.299 1.00 45.28 313 ASN A C 1
ATOM 2449 O O . ASN A 1 313 ? 24.067 -13.465 20.200 1.00 45.28 313 ASN A O 1
ATOM 2453 N N . TYR A 1 314 ? 23.775 -15.534 21.106 1.00 45.47 314 TYR A N 1
ATOM 2454 C CA . TYR A 1 314 ? 22.703 -15.252 22.073 1.00 45.47 314 TYR A CA 1
ATOM 2455 C C . TYR A 1 314 ? 23.113 -14.258 23.163 1.00 45.47 314 TYR A C 1
ATOM 2457 O O . TYR A 1 314 ? 24.285 -14.318 23.602 1.00 45.47 314 TYR A O 1
#

Secondary structure (DSSP, 8-state):
---HHHHHHHHHHHHHHHHHHHHHHHHHHHHHHHHHHHHHHHHHHHHHHHHHHHHHHHS-GGG---EEEEPPSS----BSEEEEEE---SSSSEEEEEE--SSTTSPEEEEEEEEEESSEEEEEEEEE-TTPPTT-EEEEEEEEEETTEEEEEEEETTEEEEEEEETTEEEEEEEEE----TT-EEEEEEEEETTEEEEEETTEESSS-EE--S-S-EEEEEEEETT--EEEEEEEEESSSEEEE--TTSPTTSPPTTT----GGGSTT-EEEEEEEEEETTEEEEEEEEEEEETTEEEEEEEEEEEETT----